Protein AF-A0A937X559-F1 (afdb_monomer)

Nearest PDB structures (foldseek):
  3kpt-assembly1_A  TM=5.006E-01  e=6.034E-02  Bacillus cereus ATCC 14579
  3rkp-assembly2_B  TM=4.892E-01  e=6.781E-02  Bacillus cereus ATCC 14579
  2b59-assembly1_B  TM=6.282E-01  e=2.055E-01  Acetivibrio thermocellus
  2qel-assembly1_C  TM=4.500E-01  e=3.384E+00  Homo sapiens

pLDDT: mean 70.01, std 24.1, range [30.08, 97.94]

Mean predicted aligned error: 18.68 Å

Structure (mmCIF, N/CA/C/O backbone):
data_AF-A0A937X559-F1
#
_entry.id   AF-A0A937X559-F1
#
loop_
_atom_site.group_PDB
_atom_site.id
_atom_site.type_symbol
_atom_site.label_atom_id
_atom_site.label_alt_id
_atom_site.label_comp_id
_atom_site.label_asym_id
_atom_site.label_entity_id
_atom_site.label_seq_id
_atom_site.pdbx_PDB_ins_code
_atom_site.Cartn_x
_atom_site.Cartn_y
_atom_site.Cartn_z
_atom_site.occupancy
_atom_site.B_iso_or_equiv
_atom_site.auth_seq_id
_atom_site.auth_comp_id
_atom_site.auth_asym_id
_atom_site.auth_atom_id
_atom_site.pdbx_PDB_model_num
ATOM 1 N N . MET A 1 1 ? -14.770 2.331 57.869 1.00 42.72 1 MET A N 1
ATOM 2 C CA . MET A 1 1 ? -14.721 1.369 56.748 1.00 42.72 1 MET A CA 1
ATOM 3 C C . MET A 1 1 ? -13.262 1.148 56.397 1.00 42.72 1 MET A C 1
ATOM 5 O O . MET A 1 1 ? -12.571 2.102 56.071 1.00 42.72 1 MET A O 1
ATOM 9 N N . ALA A 1 2 ? -12.784 -0.070 56.645 1.00 40.78 2 ALA A N 1
ATOM 10 C CA . ALA A 1 2 ? -11.378 -0.457 56.636 1.00 40.78 2 ALA A CA 1
ATOM 11 C C . ALA A 1 2 ? -10.861 -0.716 55.211 1.00 40.78 2 ALA A C 1
ATOM 13 O O . ALA A 1 2 ? -11.567 -1.289 54.385 1.00 40.78 2 ALA A O 1
ATOM 14 N N . GLY A 1 3 ? -9.627 -0.280 54.944 1.00 43.03 3 GLY A N 1
ATOM 15 C CA . GLY A 1 3 ? -8.941 -0.448 53.665 1.00 43.03 3 GLY A CA 1
ATOM 16 C C . GLY A 1 3 ? -8.344 -1.844 53.491 1.00 43.03 3 GLY A C 1
ATOM 17 O O . GLY A 1 3 ? -7.730 -2.390 54.405 1.00 43.03 3 GLY A O 1
ATOM 18 N N . VAL A 1 4 ? -8.493 -2.396 52.287 1.00 49.00 4 VAL A N 1
ATOM 19 C CA . VAL A 1 4 ? -7.922 -3.683 51.878 1.00 49.00 4 VAL A CA 1
ATOM 20 C C . VAL A 1 4 ? -6.746 -3.416 50.938 1.00 49.00 4 VAL A C 1
ATOM 22 O O . VAL A 1 4 ? -6.934 -3.016 49.792 1.00 49.00 4 VAL A O 1
ATOM 25 N N . LYS A 1 5 ? -5.522 -3.644 51.428 1.00 48.69 5 LYS A N 1
ATOM 26 C CA . LYS A 1 5 ? -4.315 -3.782 50.601 1.00 48.69 5 LYS A CA 1
ATOM 27 C C . LYS A 1 5 ? -4.225 -5.236 50.128 1.00 48.69 5 LYS A C 1
ATOM 29 O O . LYS A 1 5 ? -4.136 -6.136 50.959 1.00 48.69 5 LYS A O 1
ATOM 34 N N . LYS A 1 6 ? -4.235 -5.471 48.813 1.00 55.75 6 LYS A N 1
ATOM 35 C CA . LYS A 1 6 ? -3.911 -6.777 48.216 1.00 55.75 6 LYS A CA 1
ATOM 36 C C . LYS A 1 6 ? -2.421 -6.820 47.877 1.00 55.75 6 LYS A C 1
ATOM 38 O O . LYS A 1 6 ? -1.939 -5.982 47.121 1.00 55.75 6 LYS A O 1
ATOM 43 N N . GLY A 1 7 ? -1.714 -7.780 48.470 1.00 44.03 7 GLY A N 1
ATOM 44 C CA . GLY A 1 7 ? -0.342 -8.140 48.124 1.00 44.03 7 GLY A CA 1
ATOM 45 C C . GLY A 1 7 ? -0.299 -9.113 46.943 1.00 44.03 7 GLY A C 1
ATOM 46 O O . GLY A 1 7 ? -1.182 -9.955 46.797 1.00 44.03 7 GLY A O 1
ATOM 47 N N . PHE A 1 8 ? 0.736 -8.981 46.117 1.00 39.66 8 PHE A N 1
ATOM 48 C CA . PHE A 1 8 ? 1.113 -9.920 45.058 1.00 39.66 8 PHE A CA 1
ATOM 49 C C . PHE A 1 8 ? 2.246 -10.828 45.563 1.00 39.66 8 PHE A C 1
ATOM 51 O O . PHE A 1 8 ? 3.191 -10.300 46.155 1.00 39.66 8 PHE A O 1
ATOM 58 N N . PRO A 1 9 ? 2.215 -12.154 45.327 1.00 53.59 9 PRO A N 1
ATOM 59 C CA . PRO A 1 9 ? 3.349 -13.009 45.637 1.00 53.59 9 PRO A CA 1
ATOM 60 C C . PRO A 1 9 ? 4.296 -13.190 44.437 1.00 53.59 9 PRO A C 1
ATOM 62 O O . PRO A 1 9 ? 3.884 -13.532 43.334 1.00 53.59 9 PRO A O 1
ATOM 65 N N . ALA A 1 10 ? 5.565 -12.914 44.740 1.00 39.94 10 ALA A N 1
ATOM 66 C CA . ALA A 1 10 ? 6.817 -13.603 44.411 1.00 39.94 10 ALA A CA 1
ATOM 67 C C . ALA A 1 10 ? 6.998 -14.380 43.088 1.00 39.94 10 ALA A C 1
ATOM 69 O O . ALA A 1 10 ? 6.261 -15.294 42.730 1.00 39.94 10 ALA A O 1
ATOM 70 N N . ALA A 1 11 ? 8.131 -14.052 42.465 1.00 38.38 11 ALA A N 1
ATOM 71 C CA . ALA A 1 11 ? 8.742 -14.638 41.285 1.00 38.38 11 ALA A CA 1
ATOM 72 C C . ALA A 1 11 ? 9.214 -16.093 41.475 1.00 38.38 11 ALA A C 1
ATOM 74 O O . ALA A 1 11 ? 9.791 -16.446 42.503 1.00 38.38 11 ALA A O 1
ATOM 75 N N . PHE A 1 12 ? 9.052 -16.899 40.423 1.00 36.69 12 PHE A N 1
ATOM 76 C CA . PHE A 1 12 ? 9.709 -18.193 40.245 1.00 36.69 12 PHE A CA 1
ATOM 77 C C . PHE A 1 12 ? 10.986 -17.985 39.418 1.00 36.69 12 PHE A C 1
ATOM 79 O O . PHE A 1 12 ? 10.916 -17.658 38.235 1.00 36.69 12 PHE A O 1
ATOM 86 N N . ALA A 1 13 ? 12.151 -18.160 40.041 1.00 37.09 13 ALA A N 1
ATOM 87 C CA . ALA A 1 13 ? 13.440 -18.230 39.361 1.00 37.09 13 ALA A CA 1
ATOM 88 C C . ALA A 1 13 ? 13.808 -19.707 39.165 1.00 37.09 13 ALA A C 1
ATOM 90 O O . ALA A 1 13 ? 14.072 -20.416 40.135 1.00 37.09 13 ALA A O 1
ATOM 91 N N . LEU A 1 14 ? 13.805 -20.176 37.916 1.00 37.06 14 LEU A N 1
ATOM 92 C CA . LEU A 1 14 ? 14.285 -21.507 37.553 1.00 37.06 14 LEU A CA 1
ATOM 93 C C . LEU A 1 14 ? 15.755 -21.386 37.126 1.00 37.06 14 LEU A C 1
ATOM 95 O O . LEU A 1 14 ? 16.061 -20.904 36.038 1.00 37.06 14 LEU A O 1
ATOM 99 N N . GLY A 1 15 ? 16.667 -21.775 38.017 1.00 34.16 15 GLY A N 1
ATOM 100 C CA . GLY A 1 15 ? 18.087 -21.910 37.710 1.00 34.16 15 GLY A CA 1
ATOM 101 C C . GLY A 1 15 ? 18.355 -23.238 37.009 1.00 34.16 15 GLY A C 1
ATOM 102 O O . GLY A 1 15 ? 18.097 -24.296 37.578 1.00 34.16 15 GLY A O 1
ATOM 103 N N . VAL A 1 16 ? 18.895 -23.188 35.792 1.00 37.72 16 VAL A N 1
ATOM 104 C CA . VAL A 1 16 ? 19.462 -24.357 35.109 1.00 37.72 16 VAL A CA 1
ATOM 105 C C . VAL A 1 16 ? 20.980 -24.255 35.194 1.00 37.72 16 VAL A C 1
ATOM 107 O O . VAL A 1 16 ? 21.597 -23.375 34.599 1.00 37.72 16 VAL A O 1
ATOM 110 N N . ALA A 1 17 ? 21.570 -25.156 35.975 1.00 35.09 17 ALA A N 1
ATOM 111 C CA . ALA A 1 17 ? 23.002 -25.397 36.021 1.00 35.09 17 ALA A CA 1
ATOM 112 C C . ALA A 1 17 ? 23.393 -26.302 34.842 1.00 35.09 17 ALA A C 1
ATOM 114 O O . ALA A 1 17 ? 22.892 -27.420 34.736 1.00 35.09 17 ALA A O 1
ATOM 115 N N . ILE A 1 18 ? 24.296 -25.839 33.975 1.00 36.50 18 ILE A N 1
ATOM 116 C CA . ILE A 1 18 ? 24.951 -26.687 32.972 1.00 36.50 18 ILE A CA 1
ATOM 117 C C . ILE A 1 18 ? 26.359 -26.983 33.476 1.00 36.50 18 ILE A C 1
ATOM 119 O O . ILE A 1 18 ? 27.206 -26.098 33.589 1.00 36.50 18 ILE A O 1
ATOM 123 N N . ALA A 1 19 ? 26.568 -28.249 33.828 1.00 34.69 19 ALA A N 1
ATOM 124 C CA . ALA A 1 19 ? 27.844 -28.797 34.243 1.00 34.69 19 ALA A CA 1
ATOM 125 C C . ALA A 1 19 ? 28.801 -28.896 33.048 1.00 34.69 19 ALA A C 1
ATOM 127 O O . ALA A 1 19 ? 28.458 -29.429 31.992 1.00 34.69 19 ALA A O 1
ATOM 128 N N . ALA A 1 20 ? 30.019 -28.402 33.250 1.00 37.94 20 ALA A N 1
ATOM 129 C CA . ALA A 1 20 ? 31.150 -28.604 32.365 1.00 37.94 20 ALA A CA 1
ATOM 130 C C . ALA A 1 20 ? 31.624 -30.064 32.436 1.00 37.94 20 ALA A C 1
ATOM 132 O O . ALA A 1 20 ? 31.914 -30.574 33.518 1.00 37.94 20 ALA A O 1
ATOM 133 N N . VAL A 1 21 ? 31.763 -30.712 31.278 1.00 35.88 21 VAL A N 1
ATOM 134 C CA . VAL A 1 21 ? 32.511 -31.966 31.134 1.00 35.88 21 VAL A CA 1
ATOM 135 C C . VAL A 1 21 ? 33.656 -31.712 30.161 1.00 35.88 21 VAL A C 1
ATOM 137 O O . VAL A 1 21 ? 33.460 -31.570 28.956 1.00 35.88 21 VAL A O 1
ATOM 140 N N . CYS A 1 22 ? 34.863 -31.630 30.718 1.00 34.28 22 CYS A N 1
ATOM 141 C CA . CYS A 1 22 ? 36.116 -31.740 29.984 1.00 34.28 22 CYS A CA 1
ATOM 142 C C . CYS A 1 22 ? 36.294 -33.177 29.481 1.00 34.28 22 CYS A C 1
ATOM 144 O O . CYS A 1 22 ? 36.168 -34.125 30.254 1.00 34.28 22 CYS A O 1
ATOM 146 N N . GLY A 1 23 ? 36.689 -33.322 28.218 1.00 35.09 23 GLY A N 1
ATOM 147 C CA . GLY A 1 23 ? 37.162 -34.578 27.647 1.00 35.09 23 GLY A CA 1
ATOM 148 C C . GLY A 1 23 ? 38.258 -34.312 26.621 1.00 35.09 23 GLY A C 1
ATOM 149 O O . GLY A 1 23 ? 37.972 -33.956 25.483 1.00 35.09 23 GLY A O 1
ATOM 150 N N . LEU A 1 24 ? 39.516 -34.465 27.044 1.00 39.66 24 LEU A N 1
ATOM 151 C CA . LEU A 1 24 ? 40.675 -34.618 26.164 1.00 39.66 24 LEU A CA 1
ATOM 152 C C . LEU A 1 24 ? 40.508 -35.875 25.296 1.00 39.66 24 LEU A C 1
ATOM 154 O O . LEU A 1 24 ? 40.150 -36.921 25.837 1.00 39.66 24 LEU A O 1
ATOM 158 N N . SER A 1 25 ? 40.923 -35.823 24.024 1.00 36.81 25 SER A N 1
ATOM 159 C CA . SER A 1 25 ? 41.949 -36.739 23.480 1.00 36.81 25 SER A CA 1
ATOM 160 C C . SER A 1 25 ? 42.275 -36.505 21.997 1.00 36.81 25 SER A C 1
ATOM 162 O O . SER A 1 25 ? 41.414 -36.567 21.132 1.00 36.81 25 SER A O 1
ATOM 164 N N . ALA A 1 26 ? 43.579 -36.325 21.772 1.00 34.22 26 ALA A N 1
ATOM 165 C CA . ALA A 1 26 ? 44.415 -36.947 20.742 1.00 34.22 26 ALA A CA 1
ATOM 166 C C . ALA A 1 26 ? 44.169 -36.691 19.232 1.00 34.22 26 ALA A C 1
ATOM 168 O O . ALA A 1 26 ? 43.292 -37.260 18.600 1.00 34.22 26 ALA A O 1
ATOM 169 N N . CYS A 1 27 ? 45.145 -35.974 18.656 1.00 30.08 27 CYS A N 1
ATOM 170 C CA . CYS A 1 27 ? 46.077 -36.466 17.628 1.00 30.08 27 CYS A CA 1
ATOM 171 C C . CYS A 1 27 ? 45.523 -36.946 16.270 1.00 30.08 27 CYS A C 1
ATOM 173 O O . CYS A 1 27 ? 45.005 -38.049 16.149 1.00 30.08 27 CYS A O 1
ATOM 175 N N . THR A 1 28 ? 45.832 -36.206 15.201 1.00 33.66 28 THR A N 1
ATOM 176 C CA . THR A 1 28 ? 46.554 -36.756 14.032 1.00 33.66 28 THR A CA 1
ATOM 177 C C . THR A 1 28 ? 47.056 -35.625 13.131 1.00 33.66 28 THR A C 1
ATOM 179 O O . THR A 1 28 ? 46.314 -34.743 12.708 1.00 33.66 28 THR A O 1
ATOM 182 N N . GLN A 1 29 ? 48.365 -35.638 12.887 1.00 35.59 29 GLN A N 1
ATOM 183 C CA . GLN A 1 29 ? 49.073 -34.755 11.968 1.00 35.59 29 GLN A CA 1
ATOM 184 C C . GLN A 1 29 ? 48.732 -35.124 10.518 1.00 35.59 29 GLN A C 1
ATOM 186 O O . GLN A 1 29 ? 48.783 -36.296 10.153 1.00 35.59 29 GLN A O 1
ATOM 191 N N . VAL A 1 30 ? 48.462 -34.122 9.679 1.00 35.66 30 VAL A N 1
ATOM 192 C CA . VAL A 1 30 ? 48.392 -34.274 8.217 1.00 35.66 30 VAL A CA 1
ATOM 193 C C . VAL A 1 30 ? 49.694 -33.725 7.614 1.00 35.66 30 VAL A C 1
ATOM 195 O O . VAL A 1 30 ? 50.112 -32.624 7.988 1.00 35.66 30 VAL A O 1
ATOM 198 N N . PRO A 1 31 ? 50.370 -34.464 6.716 1.00 41.38 31 PRO A N 1
ATOM 199 C CA . PRO A 1 31 ? 51.661 -34.058 6.178 1.00 41.38 31 PRO A CA 1
ATOM 200 C C . PRO A 1 31 ? 51.540 -32.911 5.166 1.00 41.38 31 PRO A C 1
ATOM 202 O O . PRO A 1 31 ? 50.664 -32.890 4.303 1.00 41.38 31 PRO A O 1
ATOM 205 N N . ARG A 1 32 ? 52.486 -31.970 5.263 1.00 35.03 32 ARG A N 1
ATOM 206 C CA . ARG A 1 32 ? 52.757 -30.931 4.263 1.00 35.03 32 ARG A CA 1
ATOM 207 C C . ARG A 1 32 ? 53.301 -31.578 2.991 1.00 35.03 32 ARG A C 1
ATOM 209 O O . ARG A 1 32 ? 54.354 -32.210 3.036 1.00 35.03 32 ARG A O 1
ATOM 216 N N . ILE A 1 33 ? 52.637 -31.353 1.862 1.00 34.53 33 ILE A N 1
ATOM 217 C CA . ILE A 1 33 ? 53.211 -31.602 0.538 1.00 34.53 33 ILE A CA 1
ATOM 218 C C . ILE A 1 33 ? 53.785 -30.278 0.027 1.00 34.53 33 ILE A C 1
ATOM 220 O O . ILE A 1 33 ? 53.053 -29.328 -0.241 1.00 34.53 33 ILE A O 1
ATOM 224 N N . ASN A 1 34 ? 55.113 -30.233 -0.069 1.00 35.91 34 ASN A N 1
ATOM 225 C CA . ASN A 1 34 ? 55.858 -29.230 -0.820 1.00 35.91 34 ASN A CA 1
ATOM 226 C C . ASN A 1 34 ? 55.673 -29.500 -2.319 1.00 35.91 34 ASN A C 1
ATOM 228 O O . ASN A 1 34 ? 55.994 -30.593 -2.780 1.00 35.91 34 ASN A O 1
ATOM 232 N N . ALA A 1 35 ? 55.231 -28.499 -3.079 1.00 32.94 35 ALA A N 1
ATOM 233 C CA . ALA A 1 35 ? 55.366 -28.487 -4.531 1.00 32.94 35 ALA A CA 1
ATOM 234 C C . ALA A 1 35 ? 56.406 -27.427 -4.911 1.00 32.94 35 ALA A C 1
ATOM 236 O O . ALA A 1 35 ? 56.167 -26.222 -4.821 1.00 32.94 35 ALA A O 1
ATOM 237 N N . THR A 1 36 ? 57.588 -27.916 -5.273 1.00 34.28 36 THR A N 1
ATOM 238 C CA . THR A 1 36 ? 58.705 -27.153 -5.828 1.00 34.28 36 THR A CA 1
ATOM 239 C C . THR A 1 36 ? 58.459 -26.880 -7.315 1.00 34.28 36 THR A C 1
ATOM 241 O O . THR A 1 36 ? 57.837 -27.672 -8.015 1.00 34.28 36 THR A O 1
ATOM 244 N N . ALA A 1 37 ? 58.963 -25.732 -7.759 1.00 37.72 37 ALA A N 1
ATOM 245 C CA . ALA A 1 37 ? 58.819 -25.103 -9.066 1.00 37.72 37 ALA A CA 1
ATOM 246 C C . ALA A 1 37 ? 59.064 -25.984 -10.306 1.00 37.72 37 ALA A C 1
ATOM 248 O O . ALA A 1 37 ? 59.920 -26.866 -10.319 1.00 37.72 37 ALA A O 1
ATOM 249 N N . THR A 1 38 ? 58.457 -25.584 -11.427 1.00 32.25 38 THR A N 1
ATOM 250 C CA . THR A 1 38 ? 59.126 -25.678 -12.732 1.00 32.25 38 THR A CA 1
ATOM 251 C C . THR A 1 38 ? 58.747 -24.491 -13.611 1.00 32.25 38 THR A C 1
ATOM 253 O O . THR A 1 38 ? 57.593 -24.264 -13.956 1.00 32.25 38 THR A O 1
ATOM 256 N N . LYS A 1 39 ? 59.776 -23.701 -13.910 1.00 36.50 39 LYS A N 1
ATOM 257 C CA . LYS A 1 39 ? 59.816 -22.587 -14.849 1.00 36.50 39 LYS A CA 1
ATOM 258 C C . LYS A 1 39 ? 60.063 -23.191 -16.232 1.00 36.50 39 LYS A C 1
ATOM 260 O O . LYS A 1 39 ? 61.111 -23.801 -16.425 1.00 36.50 39 LYS A O 1
ATOM 265 N N . ALA A 1 40 ? 59.135 -23.022 -17.166 1.00 36.53 40 ALA A N 1
ATOM 266 C CA . ALA A 1 40 ? 59.372 -23.276 -18.582 1.00 36.53 40 ALA A CA 1
ATOM 267 C C . ALA A 1 40 ? 59.215 -21.951 -19.327 1.00 36.53 40 ALA A C 1
ATOM 269 O O . ALA A 1 40 ? 58.166 -21.313 -19.278 1.00 36.53 40 ALA A O 1
ATOM 270 N N . ALA A 1 41 ? 60.321 -21.516 -19.920 1.00 39.00 41 ALA A N 1
ATOM 271 C CA . ALA A 1 41 ? 60.357 -20.460 -20.907 1.00 39.00 41 ALA A CA 1
ATOM 272 C C . ALA A 1 41 ? 59.745 -20.995 -22.203 1.00 39.00 41 ALA A C 1
ATOM 274 O O . ALA A 1 41 ? 60.108 -22.089 -22.629 1.00 39.00 41 ALA A O 1
ATOM 275 N N . ASP A 1 42 ? 58.877 -20.212 -22.831 1.00 40.00 42 ASP A N 1
ATOM 276 C CA . ASP A 1 42 ? 58.669 -20.319 -24.266 1.00 40.00 42 ASP A CA 1
ATOM 277 C C . ASP A 1 42 ? 58.533 -18.912 -24.849 1.00 40.00 42 ASP A C 1
ATOM 279 O O . ASP A 1 42 ? 57.697 -18.104 -24.442 1.00 40.00 42 ASP A O 1
ATOM 283 N N . THR A 1 43 ? 59.470 -18.617 -25.737 1.00 43.06 43 THR A N 1
ATOM 284 C CA . THR A 1 43 ? 59.595 -17.413 -26.540 1.00 43.06 43 THR A CA 1
ATOM 285 C C . THR A 1 43 ? 59.049 -17.747 -27.917 1.00 43.06 43 THR A C 1
ATOM 287 O O . THR A 1 43 ? 59.745 -18.361 -28.724 1.00 43.06 43 THR A O 1
ATOM 290 N N . SER A 1 44 ? 57.832 -17.306 -28.212 1.00 38.12 44 SER A N 1
ATOM 291 C CA . SER A 1 44 ? 57.379 -17.146 -29.590 1.00 38.12 44 SER A CA 1
ATOM 292 C C . SER A 1 44 ? 56.596 -15.842 -29.712 1.00 38.12 44 SER A C 1
ATOM 294 O O . SER A 1 44 ? 55.580 -15.620 -29.055 1.00 38.12 44 SER A O 1
ATOM 296 N N . GLU A 1 45 ? 57.151 -14.930 -30.506 1.00 43.00 45 GLU A N 1
ATOM 297 C CA . GLU A 1 45 ? 56.528 -13.669 -30.891 1.00 43.00 45 GLU A CA 1
ATOM 298 C C . GLU A 1 45 ? 55.247 -13.948 -31.695 1.00 43.00 45 GLU A C 1
ATOM 300 O O . GLU A 1 45 ? 55.299 -14.676 -32.692 1.00 43.00 45 GLU A O 1
ATOM 305 N N . PRO A 1 46 ? 54.093 -13.366 -31.334 1.00 42.62 46 PRO A N 1
ATOM 306 C CA . PRO A 1 46 ? 52.945 -13.357 -32.220 1.00 42.62 46 PRO A CA 1
ATOM 307 C C . PRO A 1 46 ? 53.175 -12.313 -33.316 1.00 42.62 46 PRO A C 1
ATOM 309 O O . PRO A 1 46 ? 53.262 -11.112 -33.053 1.00 42.62 46 PRO A O 1
ATOM 312 N N . GLY A 1 47 ? 53.263 -12.787 -34.560 1.00 39.19 47 GLY A N 1
ATOM 313 C CA . GLY A 1 47 ? 53.239 -11.940 -35.743 1.00 39.19 47 GLY A CA 1
ATOM 314 C C . GLY A 1 47 ? 52.039 -10.996 -35.702 1.00 39.19 47 GLY A C 1
ATOM 315 O O . GLY A 1 47 ? 50.898 -11.415 -35.503 1.00 39.19 47 GLY A O 1
ATOM 316 N N . VAL A 1 48 ? 52.315 -9.707 -35.877 1.00 40.75 48 VAL A N 1
ATOM 317 C CA . VAL A 1 48 ? 51.308 -8.656 -36.008 1.00 40.75 48 VAL A CA 1
ATOM 318 C C . VAL A 1 48 ? 50.516 -8.921 -37.289 1.00 40.75 48 VAL A C 1
ATOM 320 O O . VAL A 1 48 ? 50.967 -8.608 -38.389 1.00 40.75 48 VAL A O 1
ATOM 323 N N . VAL A 1 49 ? 49.338 -9.528 -37.155 1.00 41.56 49 VAL A N 1
ATOM 324 C CA . VAL A 1 49 ? 48.322 -9.525 -38.210 1.00 41.56 49 VAL A CA 1
ATOM 325 C C . VAL A 1 49 ? 47.636 -8.166 -38.147 1.00 41.56 49 VAL A C 1
ATOM 327 O O . VAL A 1 49 ? 46.912 -7.868 -37.198 1.00 41.56 49 VAL A O 1
ATOM 330 N N . ASP A 1 50 ? 47.896 -7.332 -39.149 1.00 45.56 50 ASP A N 1
ATOM 331 C CA . ASP A 1 50 ? 47.155 -6.098 -39.390 1.00 45.56 50 ASP A CA 1
ATOM 332 C C . ASP A 1 50 ? 45.684 -6.442 -39.681 1.00 45.56 50 ASP A C 1
ATOM 334 O O . ASP A 1 50 ? 45.326 -6.872 -40.777 1.00 45.56 50 ASP A O 1
ATOM 338 N N . VAL A 1 51 ? 44.834 -6.296 -38.665 1.00 41.38 51 VAL A N 1
ATOM 339 C CA . VAL A 1 51 ? 43.369 -6.410 -38.751 1.00 41.38 51 VAL A CA 1
ATOM 340 C C . VAL A 1 51 ? 42.710 -5.045 -38.944 1.00 41.38 51 VAL A C 1
ATOM 342 O O . VAL A 1 51 ? 41.598 -4.816 -38.473 1.00 41.38 51 VAL A O 1
ATOM 345 N N . SER A 1 52 ? 43.357 -4.119 -39.656 1.00 36.44 52 SER A N 1
ATOM 346 C CA . SER A 1 52 ? 42.652 -2.946 -40.171 1.00 36.44 52 SER A CA 1
ATOM 347 C C . SER A 1 52 ? 41.504 -3.417 -41.075 1.00 36.44 52 SER A C 1
ATOM 349 O O . SER A 1 52 ? 41.769 -4.037 -42.111 1.00 36.44 52 SER A O 1
ATOM 351 N N . PRO A 1 53 ? 40.223 -3.138 -40.761 1.00 39.34 53 PRO A N 1
ATOM 352 C CA . PRO A 1 53 ? 39.144 -3.427 -41.688 1.00 39.34 53 PRO A CA 1
ATOM 353 C C . PRO A 1 53 ? 39.273 -2.461 -42.870 1.00 39.34 53 PRO A C 1
ATOM 355 O O . PRO A 1 53 ? 38.734 -1.355 -42.862 1.00 39.34 53 PRO A O 1
ATOM 358 N N . ARG A 1 54 ? 39.998 -2.869 -43.919 1.00 36.53 54 ARG A N 1
ATOM 359 C CA . ARG A 1 54 ? 39.852 -2.269 -45.247 1.00 36.53 54 ARG A CA 1
ATOM 360 C C . ARG A 1 54 ? 38.489 -2.682 -45.775 1.00 36.53 54 ARG A C 1
ATOM 362 O O . ARG A 1 54 ? 38.346 -3.686 -46.469 1.00 36.53 54 ARG A O 1
ATOM 369 N N . ASN A 1 55 ? 37.488 -1.885 -45.416 1.00 38.69 55 ASN A N 1
ATOM 370 C CA . ASN A 1 55 ? 36.142 -1.952 -45.955 1.00 38.69 55 ASN A CA 1
ATOM 371 C C . ASN A 1 55 ? 36.187 -1.510 -47.428 1.00 38.69 55 ASN A C 1
ATOM 373 O O . ASN A 1 55 ? 35.870 -0.377 -47.784 1.00 38.69 55 ASN A O 1
ATOM 377 N N . THR A 1 56 ? 36.675 -2.402 -48.286 1.00 35.44 56 THR A N 1
ATOM 378 C CA . THR A 1 56 ? 36.687 -2.212 -49.733 1.00 35.44 56 THR A CA 1
ATOM 379 C C . THR A 1 56 ? 35.376 -2.785 -50.246 1.00 35.44 56 THR A C 1
ATOM 381 O O . THR A 1 56 ? 35.262 -3.985 -50.477 1.00 35.44 56 THR A O 1
ATOM 384 N N . LEU A 1 57 ? 34.355 -1.935 -50.360 1.00 36.69 57 LEU A N 1
ATOM 385 C CA . LEU A 1 57 ? 33.116 -2.274 -51.054 1.00 36.69 57 LEU A CA 1
ATOM 386 C C . LEU A 1 57 ? 33.428 -2.430 -52.548 1.00 36.69 57 LEU A C 1
ATOM 388 O O . LEU A 1 57 ? 33.348 -1.478 -53.320 1.00 36.69 57 LEU A O 1
ATOM 392 N N . THR A 1 58 ? 33.809 -3.633 -52.964 1.00 38.19 58 THR A N 1
ATOM 393 C CA . THR A 1 58 ? 33.749 -4.044 -54.365 1.00 38.19 58 THR A CA 1
ATOM 394 C C . THR A 1 58 ? 32.278 -4.200 -54.736 1.00 38.19 58 THR A C 1
ATOM 396 O O . THR A 1 58 ? 31.641 -5.211 -54.452 1.00 38.19 58 THR A O 1
ATOM 399 N N . SER A 1 59 ? 31.712 -3.167 -55.358 1.00 37.69 59 SER A N 1
ATOM 400 C CA . SER A 1 59 ? 30.366 -3.188 -55.923 1.00 37.69 59 SER A CA 1
ATOM 401 C C . SER A 1 59 ? 30.319 -4.114 -57.142 1.00 37.69 59 SER A C 1
ATOM 403 O O . SER A 1 59 ? 30.437 -3.695 -58.291 1.00 37.69 59 SER A O 1
ATOM 405 N N . SER A 1 60 ? 30.125 -5.409 -56.901 1.00 40.81 60 SER A N 1
ATOM 406 C CA . SER A 1 60 ? 29.647 -6.334 -57.927 1.00 40.81 60 SER A CA 1
ATOM 407 C C . SER A 1 60 ? 28.165 -6.041 -58.161 1.00 40.81 60 SER A C 1
ATOM 409 O O . SER A 1 60 ? 27.304 -6.528 -57.428 1.00 40.81 60 SER A O 1
ATOM 411 N N . ALA A 1 61 ? 27.863 -5.188 -59.142 1.00 40.06 61 ALA A N 1
ATOM 412 C CA . ALA A 1 61 ? 26.501 -4.948 -59.604 1.00 40.06 61 ALA A CA 1
ATOM 413 C C . ALA A 1 61 ? 25.934 -6.259 -60.171 1.00 40.06 61 ALA A C 1
ATOM 415 O O . ALA A 1 61 ? 26.138 -6.595 -61.334 1.00 40.06 61 ALA A O 1
ATOM 416 N N . THR A 1 62 ? 25.269 -7.031 -59.314 1.00 39.53 62 THR A N 1
ATOM 417 C CA . THR A 1 62 ? 24.550 -8.236 -59.715 1.00 39.53 62 THR A CA 1
ATOM 418 C C . THR A 1 62 ? 23.139 -7.802 -60.065 1.00 39.53 62 THR A C 1
ATOM 420 O O . THR A 1 62 ? 22.373 -7.363 -59.209 1.00 39.53 62 THR A O 1
ATOM 423 N N . THR A 1 63 ? 22.833 -7.856 -61.353 1.00 37.94 63 THR A N 1
ATOM 424 C CA . THR A 1 63 ? 21.573 -7.432 -61.953 1.00 37.94 63 THR A CA 1
ATOM 425 C C . THR A 1 63 ? 20.434 -8.341 -61.485 1.00 37.94 63 THR A C 1
ATOM 427 O O . THR A 1 63 ? 20.139 -9.361 -62.102 1.00 37.94 63 THR A O 1
ATOM 430 N N . LEU A 1 64 ? 19.772 -7.981 -60.387 1.00 41.19 64 LEU A N 1
ATOM 431 C CA . LEU A 1 64 ? 18.430 -8.470 -60.078 1.00 41.19 64 LEU A CA 1
ATOM 432 C C . LEU A 1 64 ? 17.435 -7.594 -60.847 1.00 41.19 64 LEU A C 1
ATOM 434 O O . LEU A 1 64 ? 17.292 -6.412 -60.561 1.00 41.19 64 LEU A O 1
ATOM 438 N N . GLY A 1 65 ? 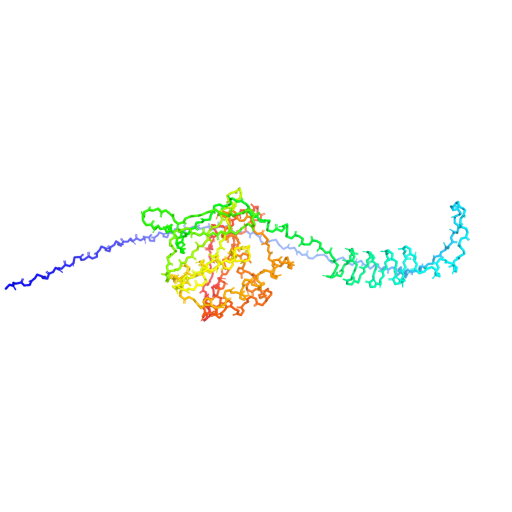16.828 -8.186 -61.877 1.00 41.41 65 GLY A N 1
ATOM 439 C CA . GLY A 1 65 ? 15.644 -7.724 -62.609 1.00 41.41 65 GLY A CA 1
ATOM 440 C C . GLY A 1 65 ? 15.307 -6.228 -62.572 1.00 41.41 65 GLY A C 1
ATOM 441 O O . GLY A 1 65 ? 14.512 -5.790 -61.750 1.00 41.41 65 GLY A O 1
ATOM 442 N N . GLY A 1 66 ? 15.797 -5.477 -63.561 1.00 43.84 66 GLY A N 1
ATOM 443 C CA . GLY A 1 66 ? 15.028 -4.364 -64.133 1.00 43.84 66 GLY A CA 1
ATOM 444 C C . GLY A 1 66 ? 15.101 -2.982 -63.477 1.00 43.84 66 GLY A C 1
ATOM 445 O O . GLY A 1 66 ? 14.394 -2.097 -63.946 1.00 43.84 66 GLY A O 1
ATOM 446 N N . LEU A 1 67 ? 15.956 -2.733 -62.482 1.00 43.38 67 LEU A N 1
ATOM 447 C CA . LEU A 1 67 ? 16.289 -1.362 -62.062 1.00 43.38 67 LEU A CA 1
ATOM 448 C C . LEU A 1 67 ? 17.809 -1.176 -62.009 1.00 43.38 67 LEU A C 1
ATOM 450 O O . LEU A 1 67 ? 18.462 -1.440 -61.002 1.00 43.38 67 LEU A O 1
ATOM 454 N N . ALA A 1 68 ? 18.384 -0.711 -63.118 1.00 43.69 68 ALA A N 1
ATOM 455 C CA . ALA A 1 68 ? 19.755 -0.219 -63.139 1.00 43.69 68 ALA A CA 1
ATOM 456 C C . ALA A 1 68 ? 19.791 1.166 -62.478 1.00 43.69 68 ALA A C 1
ATOM 458 O O . ALA A 1 68 ? 19.739 2.190 -63.152 1.00 43.69 68 ALA A O 1
ATOM 459 N N . VAL A 1 69 ? 19.845 1.191 -61.148 1.00 48.94 69 VAL A N 1
ATOM 460 C CA . VAL A 1 69 ? 20.060 2.423 -60.387 1.00 48.94 69 VAL A CA 1
ATOM 461 C C . VAL A 1 69 ? 21.569 2.598 -60.249 1.00 48.94 69 VAL A C 1
ATOM 463 O O . VAL A 1 69 ? 22.240 1.792 -59.602 1.00 48.94 69 VAL A O 1
ATOM 466 N N . GLY A 1 70 ? 22.137 3.607 -60.910 1.00 47.47 70 GLY A N 1
ATOM 467 C CA . GLY A 1 70 ? 23.560 3.918 -60.765 1.00 47.47 70 GLY A CA 1
ATOM 468 C C . GLY A 1 70 ? 23.906 4.231 -59.299 1.00 47.47 70 GLY A C 1
ATOM 469 O O . GLY A 1 70 ? 23.041 4.699 -58.555 1.00 47.47 70 GLY A O 1
ATOM 470 N N . PRO A 1 71 ? 25.165 4.047 -58.854 1.00 54.62 71 PRO A N 1
ATOM 471 C CA . PRO A 1 71 ? 25.561 4.280 -57.457 1.00 54.62 71 PRO A CA 1
ATOM 472 C C . PRO A 1 71 ? 25.278 5.712 -56.962 1.00 54.62 71 PRO A C 1
ATOM 474 O O . PRO A 1 71 ? 25.189 5.946 -55.761 1.00 54.62 71 PRO A O 1
ATOM 477 N N . ALA A 1 72 ? 25.084 6.667 -57.878 1.00 51.09 72 ALA A N 1
ATOM 478 C CA . ALA A 1 72 ? 24.717 8.046 -57.572 1.00 51.09 72 ALA A CA 1
ATOM 479 C C . ALA A 1 72 ? 23.203 8.288 -57.377 1.00 51.09 72 ALA A C 1
ATOM 481 O O . ALA A 1 72 ? 22.832 9.324 -56.826 1.00 51.09 72 ALA A O 1
ATOM 482 N N . GLU A 1 73 ? 22.325 7.377 -57.809 1.00 50.50 73 GLU A N 1
ATOM 483 C CA . GLU A 1 73 ? 20.869 7.545 -57.676 1.00 50.50 73 GLU A CA 1
ATOM 484 C C . GLU A 1 73 ? 20.309 6.957 -56.373 1.00 50.50 73 GLU A C 1
ATOM 486 O O . GLU A 1 73 ? 19.382 7.534 -55.807 1.00 50.50 73 GLU A O 1
ATOM 491 N N . LEU A 1 74 ? 20.928 5.909 -55.811 1.00 50.09 74 LEU A N 1
ATOM 492 C CA . LEU A 1 74 ? 20.525 5.354 -54.506 1.00 50.09 74 LEU A CA 1
ATOM 493 C C . LEU A 1 74 ? 20.760 6.333 -53.337 1.00 50.09 74 LEU A C 1
ATOM 495 O O . LEU A 1 74 ? 20.092 6.257 -52.309 1.00 50.09 74 LEU A O 1
ATOM 499 N N . ALA A 1 75 ? 21.705 7.266 -53.495 1.00 50.31 75 ALA A N 1
ATOM 500 C CA . ALA A 1 75 ? 22.056 8.258 -52.478 1.00 50.31 75 ALA A CA 1
ATOM 501 C C . ALA A 1 75 ? 21.163 9.514 -52.502 1.00 50.31 75 ALA A C 1
ATOM 503 O O . ALA A 1 75 ? 21.194 10.300 -51.557 1.00 50.31 75 ALA A O 1
ATOM 504 N N . LYS A 1 76 ? 20.378 9.725 -53.570 1.00 50.66 76 LYS A N 1
ATOM 505 C CA . LYS A 1 76 ? 19.587 10.954 -53.773 1.00 50.66 76 LYS A CA 1
ATOM 506 C C . LYS A 1 76 ? 18.110 10.821 -53.439 1.00 50.66 76 LYS A C 1
ATOM 508 O O . LYS A 1 76 ? 17.414 11.830 -53.352 1.00 50.66 76 LYS A O 1
ATOM 513 N N . THR A 1 77 ? 17.614 9.612 -53.221 1.00 50.41 77 THR A N 1
ATOM 514 C CA . THR A 1 77 ? 16.262 9.437 -52.706 1.00 50.41 77 THR A CA 1
ATOM 515 C C . THR A 1 77 ? 16.289 9.583 -51.191 1.00 50.41 77 THR A C 1
ATOM 517 O O . THR A 1 77 ? 16.909 8.784 -50.491 1.00 50.41 77 THR A O 1
ATOM 520 N N . ASN A 1 78 ? 15.563 10.571 -50.670 1.00 51.31 78 ASN A N 1
ATOM 521 C CA . ASN A 1 78 ? 15.366 10.822 -49.234 1.00 51.31 78 ASN A CA 1
ATOM 522 C C . ASN A 1 78 ? 14.736 9.638 -48.454 1.00 51.31 78 ASN A C 1
ATOM 524 O O . ASN A 1 78 ? 14.491 9.762 -47.259 1.00 51.31 78 ASN A O 1
ATOM 528 N N . ALA A 1 79 ? 14.503 8.498 -49.111 1.00 49.75 79 ALA A N 1
ATOM 529 C CA . ALA A 1 79 ? 13.867 7.289 -48.602 1.00 49.75 79 ALA A CA 1
ATOM 530 C C . ALA A 1 79 ? 14.718 6.025 -48.871 1.00 49.75 79 ALA A C 1
ATOM 532 O O . ALA A 1 79 ? 14.220 5.018 -49.370 1.00 49.75 79 ALA A O 1
ATOM 533 N N . ALA A 1 80 ? 16.024 6.064 -48.590 1.00 55.16 80 ALA A N 1
ATOM 534 C CA . ALA A 1 80 ? 16.845 4.852 -48.600 1.00 55.16 80 ALA A CA 1
ATOM 535 C C . ALA A 1 80 ? 16.468 3.950 -47.406 1.00 55.16 80 ALA A C 1
ATOM 537 O O . ALA A 1 80 ? 16.386 4.424 -46.274 1.00 55.16 80 ALA A O 1
ATOM 538 N N . ILE A 1 81 ? 16.259 2.648 -47.644 1.00 60.31 81 ILE A N 1
ATOM 539 C CA . ILE A 1 81 ? 15.907 1.669 -46.593 1.00 60.31 81 ILE A CA 1
ATOM 540 C C . ILE A 1 81 ? 17.016 1.584 -45.529 1.00 60.31 81 ILE A C 1
ATOM 542 O O . ILE A 1 81 ? 16.718 1.458 -44.343 1.00 60.31 81 ILE A O 1
ATOM 546 N N . VAL A 1 82 ? 18.279 1.711 -45.950 1.00 58.38 82 VAL A N 1
ATOM 547 C CA . VAL A 1 82 ? 19.461 1.752 -45.081 1.00 58.38 82 VAL A CA 1
ATOM 548 C C . VAL A 1 82 ? 20.283 2.990 -45.430 1.00 58.38 82 VAL A C 1
ATOM 550 O O . VAL A 1 82 ? 20.756 3.117 -46.559 1.00 58.38 82 VAL A O 1
ATOM 553 N N . GLY A 1 83 ? 20.457 3.913 -44.485 1.00 59.81 83 GLY A N 1
ATOM 554 C CA . GLY A 1 83 ? 21.288 5.097 -44.704 1.00 59.81 83 GLY A CA 1
ATOM 555 C C . GLY A 1 83 ? 21.142 6.175 -43.634 1.00 59.81 83 GLY A C 1
ATOM 556 O O . GLY A 1 83 ? 20.168 6.217 -42.890 1.00 59.81 83 GLY A O 1
ATOM 557 N N . ASN A 1 84 ? 22.099 7.103 -43.594 1.00 55.59 84 ASN A N 1
ATOM 558 C CA . ASN A 1 84 ? 22.095 8.262 -42.691 1.00 55.59 84 ASN A CA 1
ATOM 559 C C . ASN A 1 84 ? 21.217 9.410 -43.226 1.00 55.59 84 ASN A C 1
ATOM 561 O O . ASN A 1 84 ? 21.564 10.580 -43.065 1.00 55.59 84 ASN A O 1
ATOM 565 N N . ASN A 1 85 ? 20.071 9.094 -43.842 1.00 57.50 85 ASN A N 1
ATOM 566 C CA . ASN A 1 85 ? 19.090 10.081 -44.311 1.00 57.50 85 ASN A CA 1
ATOM 567 C C . ASN A 1 85 ? 17.945 10.239 -43.304 1.00 57.50 85 ASN A C 1
ATOM 569 O O . ASN A 1 85 ? 17.668 9.329 -42.524 1.00 57.50 85 ASN A O 1
ATOM 573 N N . ALA A 1 86 ? 17.323 11.420 -43.264 1.00 56.94 86 ALA A N 1
ATOM 574 C CA . ALA A 1 86 ? 16.406 11.815 -42.190 1.00 56.94 86 ALA A CA 1
ATOM 575 C C . ALA A 1 86 ? 15.162 10.911 -42.041 1.00 56.94 86 ALA A C 1
ATOM 577 O O . ALA A 1 86 ? 14.545 10.931 -40.984 1.00 56.94 86 ALA A O 1
ATOM 578 N N . ALA A 1 87 ? 14.822 10.114 -43.063 1.00 56.53 87 ALA A N 1
ATOM 579 C CA . ALA A 1 87 ? 13.619 9.278 -43.117 1.00 56.53 87 ALA A CA 1
ATOM 580 C C . ALA A 1 87 ? 13.884 7.810 -43.538 1.00 56.53 87 ALA A C 1
ATOM 582 O O . ALA A 1 87 ? 13.002 7.158 -44.095 1.00 56.53 87 ALA A O 1
ATOM 583 N N . GLY A 1 88 ? 15.098 7.282 -43.329 1.00 58.59 88 GLY A N 1
ATOM 584 C CA . GLY A 1 88 ? 15.409 5.873 -43.626 1.00 58.59 88 GLY A CA 1
ATOM 585 C C . GLY A 1 88 ? 14.861 4.893 -42.577 1.00 58.59 88 GLY A C 1
ATOM 586 O O . GLY A 1 88 ? 14.754 5.242 -41.405 1.00 58.59 88 GLY A O 1
ATOM 587 N N . ILE A 1 89 ? 14.535 3.653 -42.972 1.00 64.75 89 ILE A N 1
ATOM 588 C CA . ILE A 1 89 ? 14.019 2.615 -42.049 1.00 64.75 89 ILE A CA 1
ATOM 589 C C . ILE A 1 89 ? 15.105 2.176 -41.053 1.00 64.75 89 ILE A C 1
ATOM 591 O O . ILE A 1 89 ? 14.803 1.978 -39.877 1.00 64.75 89 ILE A O 1
ATOM 595 N N . VAL A 1 90 ? 16.358 2.064 -41.509 1.00 62.00 90 VAL A N 1
ATOM 596 C CA . VAL A 1 90 ? 17.526 1.695 -40.696 1.00 62.00 90 VAL A CA 1
ATOM 597 C C . VAL A 1 90 ? 18.611 2.770 -40.821 1.00 62.00 90 VAL A C 1
ATOM 599 O O . VAL A 1 90 ? 19.165 2.968 -41.906 1.00 62.00 90 VAL A O 1
ATOM 602 N N . GLY A 1 91 ? 18.941 3.466 -39.730 1.00 63.03 91 GLY A N 1
ATOM 603 C CA . GLY A 1 91 ? 19.978 4.507 -39.749 1.00 63.03 91 GLY A CA 1
ATOM 604 C C . GLY A 1 91 ? 20.126 5.308 -38.451 1.00 63.03 91 GLY A C 1
ATOM 605 O O . GLY A 1 91 ? 19.275 5.264 -37.569 1.00 63.03 91 GLY A O 1
ATOM 606 N N . ASN A 1 92 ? 21.206 6.088 -38.345 1.00 58.56 92 ASN A N 1
ATOM 607 C CA . ASN A 1 92 ? 21.534 6.900 -37.162 1.00 58.56 92 ASN A CA 1
ATOM 608 C C . ASN A 1 92 ? 20.878 8.296 -37.188 1.00 58.56 92 ASN A C 1
ATOM 610 O O . ASN A 1 92 ? 21.517 9.284 -36.830 1.00 58.56 92 ASN A O 1
ATOM 614 N N . ASN A 1 93 ? 19.608 8.405 -37.599 1.00 61.44 93 ASN A N 1
ATOM 615 C CA . ASN A 1 93 ? 18.872 9.680 -37.638 1.00 61.44 93 ASN A CA 1
ATOM 616 C C . ASN A 1 93 ? 17.615 9.683 -36.770 1.00 61.44 93 ASN A C 1
ATOM 618 O O . ASN A 1 93 ? 17.138 8.635 -36.350 1.00 61.44 93 ASN A O 1
ATOM 622 N N . ALA A 1 94 ? 17.119 10.884 -36.464 1.00 59.69 94 ALA A N 1
ATOM 623 C CA . ALA A 1 94 ? 16.109 11.119 -35.436 1.00 59.69 94 ALA A CA 1
ATOM 624 C C . ALA A 1 94 ? 14.746 10.445 -35.688 1.00 59.69 94 ALA A C 1
ATOM 626 O O . ALA A 1 94 ? 13.999 10.294 -34.733 1.00 59.69 94 ALA A O 1
ATOM 627 N N . ALA A 1 95 ? 14.420 10.035 -36.920 1.00 58.22 95 ALA A N 1
ATOM 628 C CA . ALA A 1 95 ? 13.092 9.522 -37.281 1.00 58.22 95 ALA A CA 1
ATOM 629 C C . ALA A 1 95 ? 13.092 8.121 -37.936 1.00 58.22 95 ALA A C 1
ATOM 631 O O . ALA A 1 95 ? 12.095 7.731 -38.541 1.00 58.22 95 ALA A O 1
ATOM 632 N N . GLY A 1 96 ? 14.195 7.366 -37.856 1.00 59.19 96 GLY A N 1
ATOM 633 C CA . GLY A 1 96 ? 14.254 6.001 -38.399 1.00 59.19 96 GLY A CA 1
ATOM 634 C C . GLY A 1 96 ? 13.600 4.960 -37.482 1.00 59.19 96 GLY A C 1
ATOM 635 O O . GLY A 1 96 ? 13.658 5.094 -36.264 1.00 59.19 96 GLY A O 1
ATOM 636 N N . ILE A 1 97 ? 12.999 3.904 -38.046 1.00 65.25 97 ILE A N 1
ATOM 637 C CA . ILE A 1 97 ? 12.329 2.833 -37.272 1.00 65.25 97 ILE A CA 1
ATOM 638 C C . ILE A 1 97 ? 13.350 2.027 -36.454 1.00 65.25 97 ILE A C 1
ATOM 640 O O . ILE A 1 97 ? 13.074 1.688 -35.304 1.00 65.25 97 ILE A O 1
ATOM 644 N N . VAL A 1 98 ? 14.529 1.751 -37.022 1.00 61.56 98 VAL A N 1
ATOM 645 C CA . VAL A 1 98 ? 15.629 1.025 -36.374 1.00 61.56 98 VAL A CA 1
ATOM 646 C C . VAL A 1 98 ? 16.879 1.907 -36.354 1.00 61.56 98 VAL A C 1
ATOM 648 O O . VAL A 1 98 ? 17.461 2.195 -37.400 1.00 61.56 98 VAL A O 1
ATOM 651 N N . GLY A 1 99 ? 17.308 2.356 -35.177 1.00 61.78 99 GLY A N 1
ATOM 652 C CA . GLY A 1 99 ? 18.415 3.307 -35.075 1.00 61.78 99 GLY A CA 1
ATOM 653 C C . GLY A 1 99 ? 18.816 3.634 -33.644 1.00 61.78 99 GLY A C 1
ATOM 654 O O . GLY A 1 99 ? 18.061 3.427 -32.701 1.00 61.78 99 GLY A O 1
ATOM 655 N N . ASN A 1 100 ? 20.018 4.173 -33.465 1.00 57.94 100 ASN A N 1
ATOM 656 C CA . ASN A 1 100 ? 20.553 4.561 -32.160 1.00 57.94 100 ASN A CA 1
ATOM 657 C C . ASN A 1 100 ? 20.115 5.975 -31.727 1.00 57.94 100 ASN A C 1
ATOM 659 O O . ASN A 1 100 ? 20.872 6.658 -31.053 1.00 57.94 100 ASN A O 1
ATOM 663 N N . ASN A 1 101 ? 18.923 6.448 -32.102 1.00 59.12 101 ASN A N 1
ATOM 664 C CA . ASN A 1 101 ? 18.420 7.776 -31.727 1.00 59.12 101 ASN A CA 1
ATOM 665 C C . ASN A 1 101 ? 17.089 7.696 -30.979 1.00 59.12 101 ASN A C 1
ATOM 667 O O . ASN A 1 101 ? 16.352 6.722 -31.089 1.00 59.12 101 ASN A O 1
ATOM 671 N N . ALA A 1 102 ? 16.792 8.753 -30.221 1.00 55.94 102 ALA A N 1
ATOM 672 C CA . ALA A 1 102 ? 15.746 8.778 -29.200 1.00 55.94 102 ALA A CA 1
ATOM 673 C C . ALA A 1 102 ? 14.301 8.569 -29.693 1.00 55.94 102 ALA A C 1
ATOM 675 O O . ALA A 1 102 ? 13.434 8.335 -28.865 1.00 55.94 102 ALA A O 1
ATOM 676 N N . ALA A 1 103 ? 14.032 8.651 -30.998 1.00 55.97 103 ALA A N 1
ATOM 677 C CA . ALA A 1 103 ? 12.681 8.535 -31.559 1.00 55.97 103 ALA A CA 1
ATOM 678 C C . ALA A 1 103 ? 12.464 7.275 -32.426 1.00 55.97 103 ALA A C 1
ATOM 680 O O . ALA A 1 103 ? 11.417 7.143 -33.057 1.00 55.97 103 ALA A O 1
ATOM 681 N N . GLY A 1 104 ? 13.425 6.341 -32.456 1.00 53.50 104 GLY A N 1
ATOM 682 C CA . GLY A 1 104 ? 13.265 5.068 -33.166 1.00 53.50 104 GLY A CA 1
ATOM 683 C C . GLY A 1 104 ? 12.462 4.025 -32.381 1.00 53.50 104 GLY A C 1
ATOM 684 O O . GLY A 1 104 ? 12.491 3.995 -31.153 1.00 53.50 104 GLY A O 1
ATOM 685 N N . VAL A 1 105 ? 11.754 3.144 -33.093 1.00 58.28 105 VAL A N 1
ATOM 686 C CA . VAL A 1 105 ? 10.941 2.057 -32.505 1.00 58.28 105 VAL A CA 1
ATOM 687 C C . VAL A 1 105 ? 11.831 0.928 -31.967 1.00 58.28 105 VAL A C 1
ATOM 689 O O . VAL A 1 105 ? 11.521 0.327 -30.944 1.00 58.28 105 VAL A O 1
ATOM 692 N N . VAL A 1 106 ? 12.962 0.653 -32.626 1.00 57.22 106 VAL A N 1
ATOM 693 C CA . VAL A 1 106 ? 13.944 -0.365 -32.223 1.00 57.22 106 VAL A CA 1
ATOM 694 C C . VAL A 1 106 ? 15.328 0.282 -32.168 1.00 57.22 106 VAL A C 1
ATOM 696 O O . VAL A 1 106 ? 16.006 0.437 -33.182 1.00 57.22 106 VAL A O 1
ATOM 699 N N . GLY A 1 107 ? 15.759 0.686 -30.977 1.00 57.47 107 GLY A N 1
ATOM 700 C CA . GLY A 1 107 ? 17.046 1.344 -30.765 1.00 57.47 107 GLY A CA 1
ATOM 701 C C . GLY A 1 107 ? 17.697 0.924 -29.457 1.00 57.47 107 GLY A C 1
ATOM 702 O O . GLY A 1 107 ? 17.015 0.611 -28.487 1.00 57.47 107 GLY A O 1
ATOM 703 N N . ASN A 1 108 ? 19.029 0.925 -29.417 1.00 55.25 108 ASN A N 1
ATOM 704 C CA . ASN A 1 108 ? 19.809 0.679 -28.197 1.00 55.25 108 ASN A CA 1
ATOM 705 C C . ASN A 1 108 ? 19.966 1.936 -27.317 1.00 55.25 108 ASN A C 1
ATOM 707 O O . ASN A 1 108 ? 20.694 1.896 -26.328 1.00 55.25 108 ASN A O 1
ATOM 711 N N . ASN A 1 109 ? 19.292 3.034 -27.676 1.00 50.72 109 ASN A N 1
ATOM 712 C CA . ASN A 1 109 ? 19.209 4.245 -26.872 1.00 50.72 109 ASN A CA 1
ATOM 713 C C . ASN A 1 109 ? 17.918 4.238 -26.046 1.00 50.72 109 ASN A C 1
ATOM 715 O O . ASN A 1 109 ? 16.842 3.943 -26.560 1.00 50.72 109 ASN A O 1
ATOM 719 N N . ALA A 1 110 ? 18.040 4.589 -24.763 1.00 51.94 110 ALA A N 1
ATOM 720 C CA . ALA A 1 110 ? 17.038 4.426 -23.703 1.00 51.94 110 ALA A CA 1
ATOM 721 C C . ALA A 1 110 ? 15.680 5.141 -23.908 1.00 51.94 110 ALA A C 1
ATOM 723 O O . ALA A 1 110 ? 14.823 5.061 -23.036 1.00 51.94 110 ALA A O 1
ATOM 724 N N . ALA A 1 111 ? 15.472 5.825 -25.035 1.00 51.09 111 ALA A N 1
ATOM 725 C CA . ALA A 1 111 ? 14.245 6.555 -25.359 1.00 51.09 111 ALA A CA 1
ATOM 726 C C . ALA A 1 111 ? 13.396 5.898 -26.472 1.00 51.09 111 ALA A C 1
ATOM 728 O O . ALA A 1 111 ? 12.337 6.413 -26.815 1.00 51.09 111 ALA A O 1
ATOM 729 N N . GLY A 1 112 ? 13.821 4.750 -27.014 1.00 41.56 112 GLY A N 1
ATOM 730 C CA . GLY A 1 112 ? 13.032 3.994 -27.987 1.00 41.56 112 GLY A CA 1
ATOM 731 C C . GLY A 1 112 ? 11.859 3.274 -27.327 1.00 41.56 112 GLY A C 1
ATOM 732 O O . GLY A 1 112 ? 12.035 2.600 -26.314 1.00 41.56 112 GLY A O 1
ATOM 733 N N . PHE A 1 113 ? 10.679 3.440 -27.918 1.00 48.22 113 PHE A N 1
ATOM 734 C CA . PHE A 1 113 ? 9.362 2.947 -27.514 1.00 48.22 113 PHE A CA 1
ATOM 735 C C . PHE A 1 113 ? 9.378 1.472 -27.062 1.00 48.22 113 PHE A C 1
ATOM 737 O O . PHE A 1 113 ? 9.003 0.560 -27.796 1.00 48.22 113 PHE A O 1
ATOM 744 N N . ARG A 1 114 ? 9.755 1.208 -25.808 1.00 43.50 114 ARG A N 1
ATOM 745 C CA . ARG A 1 114 ? 9.213 0.045 -25.126 1.00 43.50 114 ARG A CA 1
ATOM 746 C C . ARG A 1 114 ? 7.756 0.395 -24.887 1.00 43.50 114 ARG A C 1
ATOM 748 O O . ARG A 1 114 ? 7.457 1.299 -24.113 1.00 43.50 114 ARG A O 1
ATOM 755 N N . THR A 1 115 ? 6.843 -0.361 -25.474 1.00 40.19 115 THR A N 1
ATOM 756 C CA . THR A 1 115 ? 5.611 -0.697 -24.766 1.00 40.19 115 THR A CA 1
ATOM 757 C C . THR A 1 115 ? 6.017 -1.411 -23.474 1.00 40.19 115 THR A C 1
ATOM 759 O O . THR A 1 115 ? 5.914 -2.626 -23.362 1.00 40.19 115 THR A O 1
ATOM 762 N N . LEU A 1 116 ? 6.506 -0.651 -22.485 1.00 40.25 116 LEU A N 1
ATOM 763 C CA . LEU A 1 116 ? 6.345 -0.968 -21.074 1.00 40.25 116 LEU A CA 1
ATOM 764 C C . LEU A 1 116 ? 4.878 -0.693 -20.762 1.00 40.25 116 LEU A C 1
ATOM 766 O O . LEU A 1 116 ? 4.534 0.163 -19.956 1.00 40.25 116 LEU A O 1
ATOM 770 N N . GLY A 1 117 ? 3.996 -1.431 -21.435 1.00 37.03 117 GLY A N 1
ATOM 771 C CA . GLY A 1 117 ? 2.812 -1.849 -20.739 1.00 37.03 117 GLY A CA 1
ATOM 772 C C . GLY A 1 117 ? 3.341 -2.724 -19.613 1.00 37.03 117 GLY A C 1
ATOM 773 O O . GLY A 1 117 ? 3.553 -3.916 -19.806 1.00 37.03 117 GLY A O 1
ATOM 774 N N . LEU A 1 118 ? 3.534 -2.138 -18.428 1.00 43.97 118 LEU A N 1
ATOM 775 C CA . LEU A 1 118 ? 2.789 -2.691 -17.303 1.00 43.97 118 LEU A CA 1
ATOM 776 C C . LEU A 1 118 ? 1.411 -2.919 -17.912 1.00 43.97 118 LEU A C 1
ATOM 778 O O . LEU A 1 118 ? 0.802 -1.922 -18.309 1.00 43.97 118 LEU A O 1
ATOM 782 N N . GLU A 1 119 ? 1.055 -4.170 -18.244 1.00 43.94 119 GLU A N 1
ATOM 783 C CA . GLU A 1 119 ? -0.294 -4.462 -18.722 1.00 43.94 119 GLU A CA 1
ATOM 784 C C . GLU A 1 119 ? -1.184 -3.680 -17.784 1.00 43.94 119 GLU A C 1
ATOM 786 O O . GLU A 1 119 ? -1.091 -3.871 -16.571 1.00 43.94 119 GLU A O 1
ATOM 791 N N . SER A 1 120 ? -1.818 -2.649 -18.353 1.00 49.44 120 SER A N 1
ATOM 792 C CA . SER A 1 120 ? -2.419 -1.561 -17.599 1.00 49.44 120 SER A CA 1
ATOM 793 C C . SER A 1 120 ? -3.175 -2.199 -16.463 1.00 49.44 120 SER A C 1
ATOM 795 O O . SER A 1 120 ? -3.894 -3.160 -16.759 1.00 49.44 120 SER A O 1
ATOM 797 N N . GLU A 1 121 ? -2.990 -1.731 -15.226 1.00 58.53 121 GLU A N 1
ATOM 798 C CA . GLU A 1 121 ? -3.896 -2.048 -14.124 1.00 58.53 121 GLU A CA 1
ATOM 799 C C . GLU A 1 121 ? -5.302 -1.816 -14.676 1.00 58.53 121 GLU A C 1
ATOM 801 O O . GLU A 1 121 ? -5.768 -0.691 -14.866 1.00 58.53 121 GLU A O 1
ATOM 806 N N . SER A 1 122 ? -5.891 -2.896 -15.173 1.00 61.50 122 SER A N 1
ATOM 807 C CA . SER A 1 122 ? -7.092 -2.825 -15.976 1.00 61.50 122 SER A CA 1
ATOM 808 C C . SER A 1 122 ? -8.163 -2.617 -14.944 1.00 61.50 122 SER A C 1
ATOM 810 O O . SER A 1 122 ? -8.102 -3.278 -13.911 1.00 61.50 122 SER A O 1
ATOM 812 N N . ALA A 1 123 ? -9.100 -1.702 -15.194 1.00 66.38 123 ALA A N 1
ATOM 813 C CA . ALA A 1 123 ? -10.211 -1.469 -14.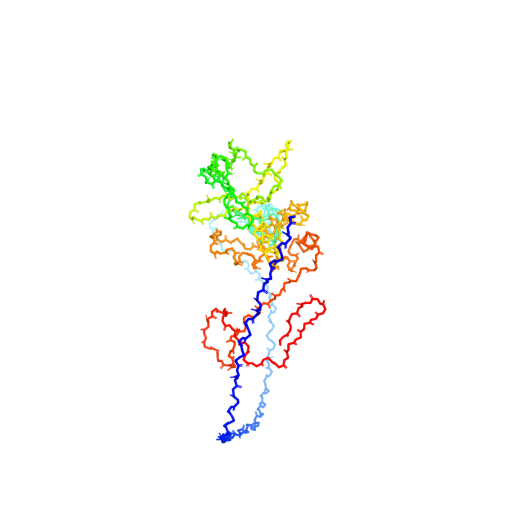282 1.00 66.38 123 ALA A CA 1
ATOM 814 C C . ALA A 1 123 ? -10.735 -2.815 -13.769 1.00 66.38 123 ALA A C 1
ATOM 816 O O . ALA A 1 123 ? -11.235 -3.636 -14.543 1.00 66.38 123 ALA A O 1
ATOM 817 N N . ILE A 1 124 ? -10.515 -3.071 -12.481 1.00 84.44 124 ILE A N 1
ATOM 818 C CA . ILE A 1 124 ? -10.789 -4.383 -11.919 1.00 84.44 124 ILE A CA 1
ATOM 819 C C . ILE A 1 124 ? -12.264 -4.352 -11.592 1.00 84.44 124 ILE A C 1
ATOM 821 O O . ILE A 1 124 ? -12.667 -3.711 -10.629 1.00 84.44 124 ILE A O 1
ATOM 825 N N . GLN A 1 125 ? -13.077 -4.943 -12.457 1.00 91.19 125 GLN A N 1
ATOM 826 C CA . GLN A 1 125 ? -14.515 -5.007 -12.261 1.00 91.19 125 GLN A CA 1
ATOM 827 C C . GLN A 1 125 ? -14.848 -6.045 -11.186 1.00 91.19 125 GLN A C 1
ATOM 829 O O . GLN A 1 125 ? -14.328 -7.158 -11.232 1.00 91.19 125 GLN A O 1
ATOM 834 N N . ASP A 1 126 ? -15.760 -5.693 -10.277 1.00 94.44 126 ASP A N 1
ATOM 835 C CA . ASP A 1 126 ? -16.326 -6.600 -9.269 1.00 94.44 126 ASP A CA 1
ATOM 836 C C . ASP A 1 126 ? -15.293 -7.214 -8.299 1.00 94.44 126 ASP A C 1
ATOM 838 O O . ASP A 1 126 ? -15.479 -8.307 -7.766 1.00 94.44 126 ASP A O 1
ATOM 842 N N . ALA A 1 127 ? -14.192 -6.504 -8.043 1.00 95.50 127 ALA A N 1
ATOM 843 C CA . ALA A 1 127 ? -13.231 -6.867 -7.008 1.00 95.50 127 ALA A CA 1
ATOM 844 C C . ALA A 1 127 ? -13.794 -6.551 -5.622 1.00 95.50 127 ALA A C 1
ATOM 846 O O . ALA A 1 127 ? -14.331 -5.463 -5.396 1.00 95.50 127 ALA A O 1
ATOM 847 N N . LEU A 1 128 ? -13.618 -7.479 -4.680 1.00 96.62 128 LEU A N 1
ATOM 848 C CA . LEU A 1 128 ? -13.990 -7.267 -3.285 1.00 96.62 128 LEU A CA 1
ATOM 849 C C . LEU A 1 128 ? -13.048 -6.236 -2.655 1.00 96.62 128 LEU A C 1
ATOM 851 O O . LEU A 1 128 ? -11.831 -6.421 -2.637 1.00 96.62 128 LEU A O 1
ATOM 855 N N . VAL A 1 129 ? -13.621 -5.183 -2.081 1.00 97.75 129 VAL A N 1
ATOM 856 C CA . VAL A 1 129 ? -12.900 -4.150 -1.336 1.00 97.75 129 VAL A CA 1
ATOM 857 C C . VAL A 1 129 ? -13.326 -4.200 0.123 1.00 97.75 129 VAL A C 1
ATOM 859 O O . VAL A 1 129 ? -14.513 -4.101 0.417 1.00 97.75 129 VAL A O 1
ATOM 862 N N . TYR A 1 130 ? -12.382 -4.302 1.054 1.00 97.69 130 TYR A N 1
ATOM 863 C CA . TYR A 1 130 ? -12.685 -4.372 2.486 1.00 97.69 130 TYR A CA 1
ATOM 864 C C . TYR A 1 130 ? -11.681 -3.594 3.336 1.00 97.69 130 TYR A C 1
ATOM 866 O O . TYR A 1 130 ? -10.547 -3.336 2.925 1.00 97.69 130 TYR A O 1
ATOM 874 N N . LEU A 1 131 ? -12.105 -3.202 4.540 1.00 97.62 131 LEU A N 1
ATOM 875 C CA . LEU A 1 131 ? -11.280 -2.417 5.458 1.00 97.62 131 LEU A CA 1
ATOM 876 C C . LEU A 1 131 ? -10.706 -3.263 6.594 1.00 97.62 131 LEU A C 1
ATOM 878 O O . LEU A 1 131 ? -11.438 -3.954 7.309 1.00 97.62 131 LEU A O 1
ATOM 882 N N . THR A 1 132 ? -9.405 -3.112 6.827 1.00 97.81 132 THR A N 1
ATOM 883 C CA . THR A 1 132 ? -8.717 -3.631 8.014 1.00 97.81 132 THR A CA 1
ATOM 884 C C . THR A 1 132 ? -7.926 -2.533 8.704 1.00 97.81 132 THR A C 1
ATOM 886 O O . THR A 1 132 ? -7.642 -1.489 8.116 1.00 97.81 132 THR A O 1
ATOM 889 N N . ASP A 1 133 ? -7.540 -2.774 9.948 1.00 96.94 133 ASP A N 1
ATOM 890 C CA . ASP A 1 133 ? -6.500 -1.992 10.607 1.00 96.94 133 ASP A CA 1
ATOM 891 C C . ASP A 1 133 ? -5.085 -2.458 10.173 1.00 96.94 133 ASP A C 1
ATOM 893 O O . ASP A 1 133 ? -4.951 -3.370 9.338 1.00 96.94 133 ASP A O 1
ATOM 897 N N . PRO A 1 134 ? -4.007 -1.817 10.666 1.00 95.50 134 PRO A N 1
ATOM 898 C CA . PRO A 1 134 ? -2.633 -2.231 10.381 1.00 95.50 134 PRO A CA 1
ATOM 899 C C . PRO A 1 134 ? -2.263 -3.640 10.865 1.00 95.50 134 PRO A C 1
ATOM 901 O O . PRO A 1 134 ? -1.301 -4.205 10.348 1.00 95.50 134 PRO A O 1
ATOM 904 N N . GLU A 1 135 ? -3.008 -4.212 11.815 1.00 94.81 135 GLU A N 1
ATOM 905 C CA . GLU A 1 135 ? -2.832 -5.580 12.322 1.00 94.81 135 GLU A CA 1
ATOM 906 C C . GLU A 1 135 ? -3.718 -6.613 11.599 1.00 94.81 135 GLU A C 1
ATOM 908 O O . GLU A 1 135 ? -3.901 -7.727 12.094 1.00 94.81 135 GLU A O 1
ATOM 913 N N . ASP A 1 136 ? -4.273 -6.253 10.438 1.00 95.69 136 ASP A N 1
ATOM 914 C CA . ASP A 1 136 ? -5.158 -7.090 9.621 1.00 95.69 136 ASP A CA 1
ATOM 915 C C . ASP A 1 136 ? -6.456 -7.527 10.335 1.00 95.69 136 ASP A C 1
ATOM 917 O O . ASP A 1 136 ? -7.093 -8.517 9.963 1.00 95.69 136 ASP A O 1
ATOM 921 N N . ARG A 1 137 ? -6.919 -6.770 11.340 1.00 96.81 137 ARG A N 1
ATOM 922 C CA . ARG A 1 137 ? -8.246 -6.977 11.938 1.00 96.81 137 ARG A CA 1
ATOM 923 C C . ARG A 1 137 ? -9.293 -6.227 11.125 1.00 96.81 137 ARG A C 1
ATOM 925 O O . ARG A 1 137 ? -9.166 -5.033 10.865 1.00 96.81 137 ARG A O 1
ATOM 932 N N . PHE A 1 138 ? -10.361 -6.923 10.749 1.00 97.38 138 PHE A N 1
ATOM 933 C CA . PHE A 1 138 ? -11.455 -6.335 9.981 1.00 97.38 138 PHE A CA 1
ATOM 934 C C . PHE A 1 138 ? -12.234 -5.291 10.782 1.00 97.38 138 PHE A C 1
ATOM 936 O O . PHE A 1 138 ? -12.658 -5.544 11.916 1.00 97.38 138 PHE A O 1
ATOM 943 N N . TYR A 1 139 ? -12.518 -4.158 10.144 1.00 96.81 139 TYR A N 1
ATOM 944 C CA . TYR A 1 139 ? -13.451 -3.182 10.690 1.00 96.81 139 TYR A CA 1
ATOM 945 C C . TYR A 1 139 ? -14.893 -3.678 10.588 1.00 96.81 139 TYR A C 1
ATOM 947 O O . TYR A 1 139 ? -15.297 -4.278 9.588 1.00 96.81 139 TYR A O 1
ATOM 955 N N . LYS A 1 140 ? -15.682 -3.389 11.631 1.00 96.06 140 LYS A N 1
ATOM 956 C CA . LYS A 1 140 ? -17.115 -3.686 11.681 1.00 96.06 140 LYS A CA 1
ATOM 957 C C . LYS A 1 140 ? -17.935 -2.463 12.071 1.00 96.06 140 LYS A C 1
ATOM 959 O O . LYS A 1 140 ? -17.571 -1.757 13.010 1.00 96.06 140 LYS A O 1
ATOM 964 N N . VAL A 1 141 ? -19.074 -2.261 11.413 1.00 92.75 141 VAL A N 1
ATOM 965 C CA . VAL A 1 141 ? -20.052 -1.205 11.723 1.00 92.75 141 VAL A CA 1
ATOM 966 C C . VAL A 1 141 ? -21.425 -1.848 11.847 1.00 92.75 141 VAL A C 1
ATOM 968 O O . VAL A 1 141 ? -21.880 -2.533 10.942 1.00 92.75 141 VAL A O 1
ATOM 971 N N . GLY A 1 142 ? -22.071 -1.695 13.007 1.00 93.06 142 GLY A N 1
ATOM 972 C CA . GLY A 1 142 ? -23.338 -2.387 13.282 1.00 93.06 142 GLY A CA 1
ATOM 973 C C . GLY A 1 142 ? -23.215 -3.916 13.379 1.00 93.06 142 GLY A C 1
ATOM 974 O O . GLY A 1 142 ? -24.219 -4.609 13.291 1.00 93.06 142 GLY A O 1
ATOM 975 N N . GLY A 1 143 ? -22.001 -4.448 13.565 1.00 94.38 143 GLY A N 1
ATOM 976 C CA . GLY A 1 143 ? -21.727 -5.891 13.613 1.00 94.38 143 GLY A CA 1
ATOM 977 C C . GLY A 1 143 ? -21.363 -6.516 12.261 1.00 94.38 143 GLY A C 1
ATOM 978 O O . GLY A 1 143 ? -20.834 -7.628 12.245 1.00 94.38 143 GLY A O 1
ATOM 979 N N . GLU A 1 144 ? -21.559 -5.791 11.162 1.00 94.81 144 GLU A N 1
ATOM 980 C CA . GLU A 1 144 ? -21.218 -6.216 9.801 1.00 94.81 144 GLU A CA 1
ATOM 981 C C . GLU A 1 144 ? -19.835 -5.712 9.390 1.00 94.81 144 GLU A C 1
ATOM 983 O O . GLU A 1 144 ? -19.386 -4.671 9.871 1.00 94.81 144 GLU A O 1
ATOM 988 N N . PHE A 1 145 ? -19.154 -6.451 8.514 1.00 96.12 145 PHE A N 1
ATOM 989 C CA . PHE A 1 145 ? -17.871 -6.031 7.956 1.00 96.12 145 PHE A CA 1
ATOM 990 C C . PHE A 1 145 ? -18.033 -4.812 7.042 1.00 96.12 145 PHE A C 1
ATOM 992 O O . PHE A 1 145 ? -19.051 -4.644 6.373 1.00 96.12 145 PHE A O 1
ATOM 999 N N . VAL A 1 146 ? -17.019 -3.946 7.017 1.00 96.50 146 VAL A N 1
ATOM 1000 C CA . VAL A 1 146 ? -16.992 -2.803 6.098 1.00 96.50 146 VAL A CA 1
ATOM 1001 C C . VAL A 1 146 ? -16.377 -3.245 4.774 1.00 96.50 146 VAL A C 1
ATOM 1003 O O . VAL A 1 146 ? -15.155 -3.238 4.612 1.00 96.50 146 VAL A O 1
ATOM 1006 N N . GLU A 1 147 ? -17.243 -3.638 3.843 1.00 97.00 147 GLU A N 1
ATOM 1007 C CA . GLU A 1 147 ? -16.881 -4.113 2.506 1.00 97.00 147 GLU A CA 1
ATOM 1008 C C . GLU A 1 147 ? -17.746 -3.481 1.402 1.00 97.00 147 GLU A C 1
ATOM 1010 O O . GLU A 1 147 ? -18.813 -2.912 1.650 1.00 97.00 147 GLU A O 1
ATOM 1015 N N . THR A 1 148 ? -17.249 -3.525 0.170 1.00 97.19 148 THR A N 1
ATOM 1016 C CA . THR A 1 148 ? -17.928 -3.096 -1.055 1.00 97.19 148 THR A CA 1
ATOM 1017 C C . THR A 1 148 ? -17.290 -3.799 -2.256 1.00 97.19 148 THR A C 1
ATOM 1019 O O . THR A 1 148 ? -16.354 -4.576 -2.092 1.00 97.19 148 THR A O 1
ATOM 1022 N N . HIS A 1 149 ? -17.785 -3.540 -3.461 1.00 96.81 149 HIS A N 1
ATOM 1023 C CA . HIS A 1 149 ? -17.193 -4.041 -4.700 1.00 96.81 149 HIS A CA 1
ATOM 1024 C C . HIS A 1 149 ? -16.820 -2.876 -5.613 1.00 96.81 149 HIS A C 1
ATOM 1026 O O . HIS A 1 149 ? -17.465 -1.821 -5.582 1.00 96.81 149 HIS A O 1
ATOM 1032 N N . THR A 1 150 ? -15.781 -3.059 -6.421 1.00 96.62 150 THR A N 1
ATOM 1033 C CA . THR A 1 150 ? -15.445 -2.112 -7.485 1.00 96.62 150 THR A CA 1
ATOM 1034 C C . THR A 1 150 ? -16.464 -2.176 -8.627 1.00 96.62 150 THR A C 1
ATOM 1036 O O . THR A 1 150 ? -16.988 -3.233 -8.982 1.00 96.62 150 THR A O 1
ATOM 1039 N N . ASP A 1 151 ? -16.753 -1.028 -9.235 1.00 94.50 151 ASP A N 1
ATOM 1040 C CA . ASP A 1 151 ? -17.584 -0.927 -10.429 1.00 94.50 151 ASP A CA 1
ATOM 1041 C C . ASP A 1 151 ? -16.814 -1.305 -11.709 1.00 94.50 151 ASP A C 1
ATOM 1043 O O . ASP A 1 151 ? -15.636 -1.659 -11.682 1.00 94.50 151 ASP A O 1
ATOM 1047 N N . ALA A 1 152 ? -17.472 -1.211 -12.869 1.00 91.88 152 ALA A N 1
ATOM 1048 C CA . ALA A 1 152 ? -16.859 -1.515 -14.167 1.00 91.88 152 ALA A CA 1
ATOM 1049 C C . ALA A 1 152 ? -15.672 -0.599 -14.543 1.00 91.88 152 ALA A C 1
ATOM 1051 O O . ALA A 1 152 ? -14.956 -0.885 -15.497 1.00 91.88 152 ALA A O 1
ATOM 1052 N N . THR A 1 153 ? -15.470 0.506 -13.821 1.00 90.44 153 THR A N 1
ATOM 1053 C CA . THR A 1 153 ? -14.341 1.431 -13.986 1.00 90.44 153 THR A CA 1
ATOM 1054 C C . THR A 1 153 ? -13.289 1.286 -12.883 1.00 90.44 153 THR A C 1
ATOM 1056 O O . THR A 1 153 ? -12.346 2.072 -12.847 1.00 90.44 153 THR A O 1
ATOM 1059 N N . GLY A 1 154 ? -13.431 0.296 -11.993 1.00 91.81 154 GLY A N 1
ATOM 1060 C CA . GLY A 1 154 ? -12.531 0.068 -10.861 1.00 91.81 154 GLY A CA 1
ATOM 1061 C C . GLY A 1 154 ? -12.786 0.986 -9.660 1.00 91.81 154 GLY A C 1
ATOM 1062 O O . GLY A 1 154 ? -12.048 0.927 -8.680 1.00 91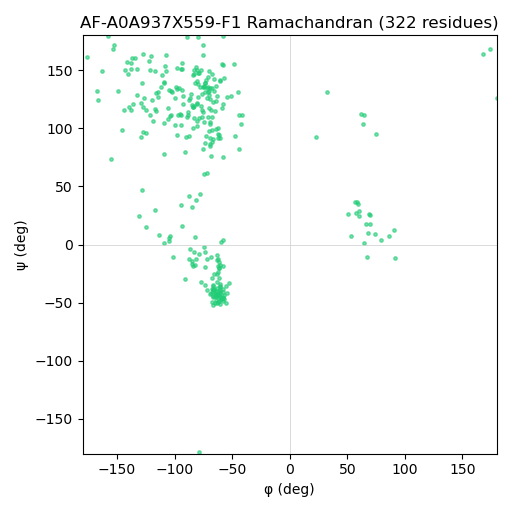.81 154 GLY A O 1
ATOM 1063 N N . LYS A 1 155 ? -13.819 1.839 -9.692 1.00 94.50 155 LYS A N 1
ATOM 1064 C CA . LYS A 1 155 ? -14.136 2.736 -8.571 1.00 94.50 155 LYS A CA 1
ATOM 1065 C C . LYS A 1 155 ? -14.946 2.005 -7.518 1.00 94.50 155 LYS A C 1
ATOM 1067 O O . LYS A 1 155 ? -15.753 1.142 -7.838 1.00 94.50 155 LYS A O 1
ATOM 1072 N N . TYR A 1 156 ? -14.798 2.401 -6.263 1.00 96.31 156 TYR A N 1
ATOM 1073 C CA . TYR A 1 156 ? -15.534 1.813 -5.151 1.00 96.31 156 TYR A CA 1
ATOM 1074 C C . TYR A 1 156 ? -16.029 2.891 -4.185 1.00 96.31 156 TYR A C 1
ATOM 1076 O O . TYR A 1 156 ? -15.485 3.994 -4.107 1.00 96.31 156 TYR A O 1
ATOM 1084 N N . ALA A 1 157 ? -17.081 2.564 -3.438 1.00 96.62 157 ALA A N 1
ATOM 1085 C CA . ALA A 1 157 ? -17.598 3.400 -2.362 1.00 96.62 157 ALA A CA 1
ATOM 1086 C C . ALA A 1 157 ? -18.211 2.519 -1.270 1.00 96.62 157 ALA A C 1
ATOM 1088 O O . ALA A 1 157 ? -19.006 1.619 -1.556 1.00 96.62 157 ALA A O 1
ATOM 1089 N N . PHE A 1 158 ? -17.859 2.785 -0.014 1.00 95.25 158 PHE A N 1
ATOM 1090 C CA . PHE A 1 158 ? -18.473 2.120 1.132 1.00 95.25 158 PHE A CA 1
ATOM 1091 C C . PHE A 1 158 ? -19.822 2.769 1.434 1.00 95.25 158 PHE A C 1
ATOM 1093 O O . PHE A 1 158 ? -19.922 3.987 1.576 1.00 95.25 158 PHE A O 1
ATOM 1100 N N . LYS A 1 159 ? -20.874 1.949 1.509 1.00 89.50 159 LYS A N 1
ATOM 1101 C CA . LYS A 1 159 ? -22.224 2.410 1.878 1.00 89.50 159 LYS A CA 1
ATOM 1102 C C . LYS A 1 159 ? -22.346 2.641 3.382 1.00 89.50 159 LYS A C 1
ATOM 1104 O O . LYS A 1 159 ? -23.110 3.494 3.824 1.00 89.50 159 LYS A O 1
ATOM 1109 N N . THR A 1 160 ? -21.615 1.848 4.156 1.00 83.50 160 THR A N 1
ATOM 1110 C CA . THR A 1 160 ? -21.507 1.968 5.605 1.00 83.50 160 THR A CA 1
ATOM 1111 C C . THR A 1 160 ? -20.489 3.047 5.963 1.00 83.50 160 THR A C 1
ATOM 1113 O O . THR A 1 160 ? -19.584 3.361 5.188 1.00 83.50 160 THR A O 1
ATOM 1116 N N . GLY A 1 161 ? -20.656 3.662 7.136 1.00 86.62 161 GLY A N 1
ATOM 1117 C CA . GLY A 1 161 ? -19.685 4.634 7.633 1.00 86.62 161 GLY A CA 1
ATOM 1118 C C . GLY A 1 161 ? -18.288 4.015 7.723 1.00 86.62 161 GLY A C 1
ATOM 1119 O O . GLY A 1 161 ? -18.142 2.849 8.076 1.00 86.62 161 GLY A O 1
ATOM 1120 N N . ILE A 1 162 ? -17.261 4.800 7.413 1.00 94.12 162 ILE A N 1
ATOM 1121 C CA . ILE A 1 162 ? -15.859 4.398 7.571 1.00 94.12 162 ILE A CA 1
ATOM 1122 C C . ILE A 1 162 ? -15.331 4.856 8.942 1.00 94.12 162 ILE A C 1
ATOM 1124 O O . ILE A 1 162 ? -15.812 5.864 9.471 1.00 94.12 162 ILE A O 1
ATOM 1128 N N . PRO A 1 163 ? -14.358 4.153 9.544 1.00 94.00 163 PRO A N 1
ATOM 1129 C CA . PRO A 1 163 ? -13.824 4.520 10.853 1.00 94.00 163 PRO A CA 1
ATOM 1130 C C . PRO A 1 163 ? -13.011 5.823 10.767 1.00 94.00 163 PRO A C 1
ATOM 1132 O O . PRO A 1 163 ? -11.892 5.866 10.258 1.00 94.00 163 PRO A O 1
ATOM 1135 N N . ILE A 1 164 ? -13.599 6.914 11.261 1.00 94.94 164 ILE A N 1
ATOM 1136 C CA . ILE A 1 164 ? -12.987 8.247 11.262 1.00 94.94 164 ILE A CA 1
ATOM 1137 C C . ILE A 1 164 ? -11.888 8.339 12.325 1.00 94.94 164 ILE A C 1
ATOM 1139 O O . ILE A 1 164 ? -12.084 7.938 13.470 1.00 94.94 164 ILE A O 1
ATOM 1143 N N . GLY A 1 165 ? -10.747 8.924 11.957 1.00 93.88 165 GLY A N 1
ATOM 1144 C CA . GLY A 1 165 ? -9.607 9.161 12.842 1.00 93.88 165 GLY A CA 1
ATOM 1145 C C . GLY A 1 165 ? -8.797 7.908 13.176 1.00 93.88 165 GLY A C 1
ATOM 1146 O O . GLY A 1 165 ? -7.933 7.975 14.045 1.00 93.88 165 GLY A O 1
ATOM 1147 N N . MET A 1 166 ? -9.071 6.783 12.511 1.00 95.06 166 MET A N 1
ATOM 1148 C CA . MET A 1 166 ? -8.362 5.519 12.706 1.00 95.06 166 MET A CA 1
ATOM 1149 C C . MET A 1 166 ? -7.463 5.201 11.507 1.00 95.06 166 MET A C 1
ATOM 1151 O O . MET A 1 166 ? -7.738 5.632 10.389 1.00 95.06 166 MET A O 1
ATOM 1155 N N . SER A 1 167 ? -6.403 4.436 11.753 1.00 95.94 167 SER A N 1
ATOM 1156 C CA . SER A 1 167 ? -5.515 3.872 10.733 1.00 95.94 167 SER A CA 1
ATOM 1157 C C . SER A 1 167 ? -6.259 2.829 9.903 1.00 95.94 167 SER A C 1
ATOM 1159 O O . SER A 1 167 ? -6.563 1.753 10.403 1.00 95.94 167 SER A O 1
ATOM 1161 N N . VAL A 1 168 ? -6.544 3.125 8.637 1.00 96.94 168 VAL A N 1
ATOM 1162 C CA . VAL A 1 168 ? -7.314 2.242 7.753 1.00 96.94 168 VAL A CA 1
ATOM 1163 C C . VAL A 1 168 ? -6.448 1.742 6.618 1.00 96.94 168 VAL A C 1
ATOM 1165 O O . VAL A 1 168 ? -5.813 2.527 5.915 1.00 96.94 168 VAL A O 1
ATOM 1168 N N . ILE A 1 169 ? -6.494 0.433 6.402 1.00 97.88 169 ILE A N 1
ATOM 1169 C CA . ILE A 1 169 ? -5.976 -0.217 5.209 1.00 97.88 169 ILE A CA 1
ATOM 1170 C C . ILE A 1 169 ? -7.177 -0.628 4.363 1.00 97.88 169 ILE A C 1
ATOM 1172 O O . ILE A 1 169 ? -8.023 -1.421 4.783 1.00 97.88 169 ILE A O 1
ATOM 1176 N N . VAL A 1 170 ? -7.255 -0.056 3.170 1.00 97.94 170 VAL A N 1
ATOM 1177 C CA . VAL A 1 170 ? -8.183 -0.475 2.127 1.00 97.94 170 VAL A CA 1
ATOM 1178 C C . VAL A 1 170 ? -7.528 -1.633 1.394 1.00 97.94 170 VAL A C 1
ATOM 1180 O O . VAL A 1 170 ? -6.453 -1.461 0.827 1.00 97.94 170 VAL A O 1
ATOM 1183 N N . ASN A 1 171 ? -8.155 -2.801 1.427 1.00 97.75 171 ASN A N 1
ATOM 1184 C CA . ASN A 1 171 ? -7.698 -3.990 0.722 1.00 97.75 171 ASN A CA 1
ATOM 1185 C C . ASN A 1 171 ? -8.592 -4.201 -0.495 1.00 97.75 171 ASN A C 1
ATOM 1187 O O . ASN A 1 171 ? -9.814 -4.172 -0.353 1.00 97.75 171 ASN A O 1
ATOM 1191 N N . VAL A 1 172 ? -7.996 -4.450 -1.656 1.00 97.19 172 VAL A N 1
ATOM 1192 C CA . VAL A 1 172 ? -8.696 -4.845 -2.881 1.00 97.19 172 VAL A CA 1
ATOM 1193 C C . VAL A 1 172 ? -8.233 -6.255 -3.231 1.00 97.19 172 VAL A C 1
ATOM 1195 O O . VAL A 1 172 ? -7.051 -6.481 -3.497 1.00 97.19 172 VAL A O 1
ATOM 1198 N N . LEU A 1 173 ? -9.152 -7.218 -3.174 1.00 95.50 173 LEU A N 1
ATOM 1199 C CA . LEU A 1 173 ? -8.886 -8.607 -3.531 1.00 95.50 173 LEU A CA 1
ATOM 1200 C C . LEU A 1 173 ? -9.125 -8.790 -5.029 1.00 95.50 173 LEU A C 1
ATOM 1202 O O . LEU A 1 173 ? -10.250 -8.668 -5.515 1.00 95.50 173 LEU A O 1
ATOM 1206 N N . LEU A 1 174 ? -8.048 -9.072 -5.750 1.00 91.94 174 LEU A N 1
ATOM 1207 C CA . LEU A 1 174 ? -8.060 -9.285 -7.187 1.00 91.94 174 LEU A CA 1
ATOM 1208 C C . LEU A 1 174 ? -8.312 -10.766 -7.505 1.00 91.94 174 LEU A C 1
ATOM 1210 O O . LEU A 1 174 ? -8.411 -11.625 -6.624 1.00 91.94 174 LEU A O 1
ATOM 1214 N N . ALA A 1 175 ? -8.373 -11.091 -8.796 1.00 86.56 175 ALA A N 1
ATOM 1215 C CA . ALA A 1 175 ? -8.394 -12.480 -9.235 1.00 86.56 175 ALA A CA 1
ATOM 1216 C C . ALA A 1 175 ? -7.153 -13.249 -8.735 1.00 86.56 175 ALA A C 1
ATOM 1218 O O . ALA A 1 175 ? -6.081 -12.677 -8.546 1.00 86.56 175 ALA A O 1
ATOM 1219 N N . LYS A 1 176 ? -7.284 -14.575 -8.596 1.00 87.81 176 LYS A N 1
ATOM 1220 C CA . LYS A 1 176 ? -6.190 -15.478 -8.185 1.00 87.81 176 LYS A CA 1
ATOM 1221 C C . LYS A 1 176 ? -5.602 -15.147 -6.803 1.00 87.81 176 LYS A C 1
ATOM 1223 O O . LYS A 1 176 ? -4.405 -15.308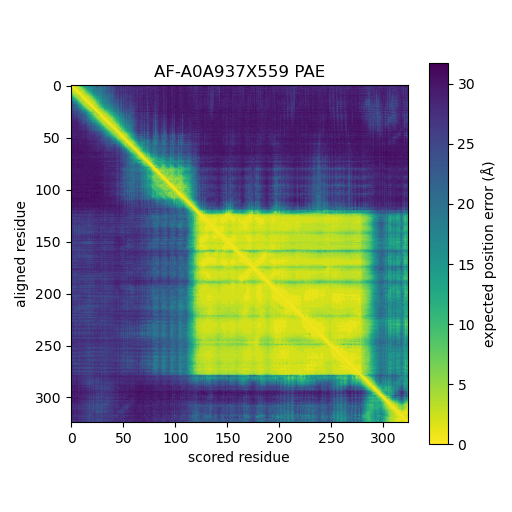 -6.610 1.00 87.81 176 LYS A O 1
ATOM 1228 N N . ASP A 1 177 ? -6.418 -14.682 -5.859 1.00 87.06 177 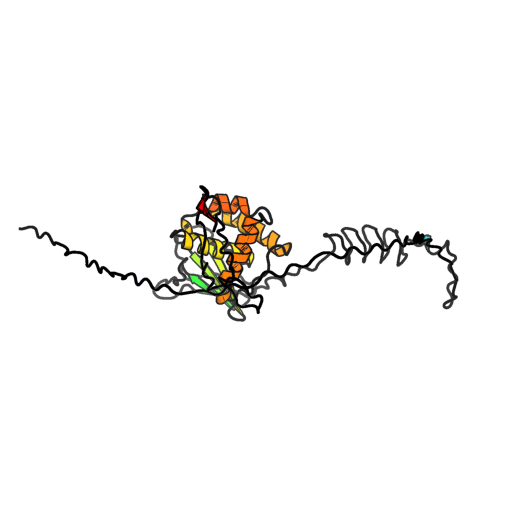ASP A N 1
ATOM 1229 C CA . ASP A 1 177 ? -5.993 -14.386 -4.479 1.00 87.06 177 ASP A CA 1
ATOM 1230 C C . ASP A 1 177 ? -4.844 -13.361 -4.382 1.00 87.06 177 ASP A C 1
ATOM 1232 O O . ASP A 1 177 ? -4.043 -13.371 -3.440 1.00 87.06 177 ASP A O 1
ATOM 1236 N N . GLN A 1 178 ? -4.749 -12.475 -5.375 1.00 91.50 178 GLN A N 1
ATOM 1237 C CA . GLN A 1 178 ? -3.839 -11.338 -5.353 1.00 91.50 178 GLN A CA 1
ATOM 1238 C C . GLN A 1 178 ? -4.468 -10.188 -4.570 1.00 91.50 178 GLN A C 1
ATOM 1240 O O . GLN A 1 178 ? -5.685 -10.007 -4.588 1.00 91.50 178 GLN A O 1
ATOM 1245 N N . ARG A 1 179 ? -3.644 -9.402 -3.879 1.00 94.50 179 ARG A N 1
ATOM 1246 C CA . ARG A 1 179 ? -4.121 -8.305 -3.036 1.00 94.50 179 ARG A CA 1
ATOM 1247 C C . ARG A 1 179 ? -3.341 -7.030 -3.297 1.00 94.50 179 ARG A C 1
ATOM 1249 O O . ARG A 1 179 ? -2.119 -7.020 -3.177 1.00 94.50 179 ARG A O 1
ATOM 1256 N N . GLU A 1 180 ? -4.072 -5.952 -3.538 1.00 95.81 180 GLU A N 1
ATOM 1257 C CA . GLU A 1 180 ? -3.543 -4.592 -3.489 1.00 95.81 180 GLU A CA 1
ATOM 1258 C C . GLU A 1 180 ? -4.066 -3.873 -2.254 1.00 95.81 180 GLU A C 1
ATOM 1260 O O . GLU A 1 180 ? -5.161 -4.161 -1.758 1.00 95.81 180 GLU A O 1
ATOM 1265 N N . VAL A 1 181 ? -3.263 -2.953 -1.726 1.00 97.12 181 VAL A N 1
ATOM 1266 C CA . VAL A 1 181 ? -3.608 -2.230 -0.506 1.00 97.12 181 VAL A CA 1
ATOM 1267 C C . VAL A 1 181 ? -3.265 -0.752 -0.587 1.00 97.12 181 VAL A C 1
ATOM 1269 O O . VAL A 1 181 ? -2.305 -0.339 -1.236 1.00 97.12 181 VAL A O 1
ATOM 1272 N N . GLY A 1 182 ? -4.032 0.049 0.146 1.00 97.00 182 GLY A N 1
ATOM 1273 C CA . GLY A 1 182 ? -3.743 1.456 0.366 1.00 97.00 182 GLY A CA 1
ATOM 1274 C C . GLY A 1 182 ? -4.048 1.883 1.784 1.00 97.00 182 GLY A C 1
ATOM 1275 O O . GLY A 1 182 ? -4.968 1.376 2.419 1.00 97.00 182 GLY A O 1
ATOM 1276 N N . TYR A 1 183 ? -3.254 2.817 2.290 1.00 97.06 183 TYR A N 1
ATOM 1277 C CA . TYR A 1 183 ? -3.355 3.297 3.659 1.00 97.06 183 TYR A CA 1
ATOM 1278 C C . TYR A 1 183 ? -3.901 4.722 3.735 1.00 97.06 183 TYR A C 1
ATOM 1280 O O . TYR A 1 183 ? -3.516 5.595 2.958 1.00 97.06 183 TYR A O 1
ATOM 1288 N N . THR A 1 184 ? -4.771 4.977 4.712 1.00 95.62 184 THR A N 1
ATOM 1289 C CA . THR A 1 184 ? -5.291 6.315 5.002 1.00 95.62 184 THR A CA 1
ATOM 1290 C C . THR A 1 184 ? -5.710 6.464 6.462 1.00 95.62 184 THR A C 1
ATOM 1292 O O . THR A 1 184 ? -5.841 5.490 7.198 1.00 95.62 184 THR A O 1
ATOM 1295 N N . VAL A 1 185 ? -5.959 7.707 6.873 1.00 95.50 185 VAL A N 1
ATOM 1296 C CA . VAL A 1 185 ? -6.600 8.042 8.148 1.00 95.50 185 VAL A CA 1
ATOM 1297 C C . VAL A 1 185 ? -7.816 8.911 7.833 1.00 95.50 185 VAL A C 1
ATOM 1299 O O . VAL A 1 185 ? -7.656 10.122 7.629 1.00 95.50 185 VAL A O 1
ATOM 1302 N N . PRO A 1 186 ? -9.027 8.326 7.745 1.00 95.00 186 PRO A N 1
ATOM 1303 C CA . PRO A 1 186 ? -10.205 9.061 7.315 1.00 95.00 186 PRO A CA 1
ATOM 1304 C C . PRO A 1 186 ? -10.537 10.234 8.241 1.00 95.00 186 PRO A C 1
ATOM 1306 O O . PRO A 1 186 ? -10.448 10.123 9.463 1.00 95.00 186 PRO A O 1
ATOM 1309 N N . ARG A 1 187 ? -10.956 11.368 7.679 1.00 94.38 187 ARG A N 1
ATOM 1310 C CA . ARG A 1 187 ? -11.312 12.592 8.412 1.00 94.38 187 ARG A CA 1
ATOM 1311 C C . ARG A 1 187 ? -12.809 12.864 8.331 1.00 94.38 187 ARG A C 1
ATOM 1313 O O . ARG A 1 187 ? -13.448 12.613 7.309 1.00 94.38 187 ARG A O 1
ATOM 1320 N N . SER A 1 188 ? -13.365 13.419 9.408 1.00 95.19 188 SER A N 1
ATOM 1321 C CA . SER A 1 188 ? -14.761 13.866 9.427 1.00 95.19 188 SER A CA 1
ATOM 1322 C C . SER A 1 188 ? -14.959 15.029 8.454 1.00 95.19 188 SER A C 1
ATOM 1324 O O . SER A 1 188 ? -14.167 15.971 8.461 1.00 95.19 188 SER A O 1
ATOM 1326 N N . GLY A 1 189 ? -16.003 14.961 7.626 1.00 90.06 189 GLY A N 1
ATOM 1327 C CA . GLY A 1 189 ? -16.380 16.037 6.701 1.00 90.06 189 GLY A CA 1
ATOM 1328 C C . GLY A 1 189 ? -15.403 16.296 5.546 1.00 90.06 189 GLY A C 1
ATOM 1329 O O . GLY A 1 189 ? -15.557 17.302 4.860 1.00 90.06 189 GLY A O 1
ATOM 1330 N N . GLY A 1 190 ? -14.404 15.431 5.339 1.00 86.62 190 GLY A N 1
ATOM 1331 C CA . GLY A 1 190 ? -13.451 15.523 4.232 1.00 86.62 190 GLY A CA 1
ATOM 1332 C C . GLY A 1 190 ? -13.674 14.461 3.155 1.00 86.62 190 GLY A C 1
ATOM 1333 O O . GLY A 1 190 ? -14.314 13.435 3.395 1.00 86.62 190 GLY A O 1
ATOM 1334 N N . ASP A 1 191 ? -13.085 14.693 1.982 1.00 87.94 191 ASP A N 1
ATOM 1335 C CA . ASP A 1 191 ? -12.976 13.692 0.920 1.00 87.94 191 ASP A CA 1
ATOM 1336 C C . ASP A 1 191 ? -11.994 12.594 1.350 1.00 87.94 191 ASP A C 1
ATOM 1338 O O . ASP A 1 191 ? -10.776 12.776 1.335 1.00 87.94 191 ASP A O 1
ATOM 1342 N N . ASN A 1 192 ? -12.531 11.440 1.739 1.00 92.69 192 ASN A N 1
ATOM 1343 C CA . ASN A 1 192 ? -11.747 10.262 2.103 1.00 92.69 192 ASN A CA 1
ATOM 1344 C C . ASN A 1 192 ? -11.526 9.394 0.862 1.00 92.69 192 ASN A C 1
ATOM 1346 O O . ASN A 1 192 ? -12.250 8.427 0.636 1.00 92.69 192 ASN A O 1
ATOM 1350 N N . LYS A 1 193 ? -10.556 9.789 0.033 1.00 94.31 193 LYS A N 1
ATOM 1351 C CA . LYS A 1 193 ? -10.174 9.084 -1.198 1.00 94.31 193 LYS A CA 1
ATOM 1352 C C . LYS A 1 193 ? -8.816 8.416 -1.017 1.00 94.31 193 LYS A C 1
ATOM 1354 O O . LYS A 1 193 ? -7.919 8.998 -0.409 1.00 94.31 193 LYS A O 1
ATOM 1359 N N . VAL A 1 194 ? -8.692 7.200 -1.533 1.00 94.56 194 VAL A N 1
ATOM 1360 C CA . VAL A 1 194 ? -7.442 6.440 -1.583 1.00 94.56 194 VAL A CA 1
ATOM 1361 C C . VAL A 1 194 ? -7.373 5.823 -2.964 1.00 94.56 194 VAL A C 1
ATOM 1363 O O . VAL A 1 194 ? -8.279 5.084 -3.335 1.00 94.56 194 VAL A O 1
ATOM 1366 N N . ASP A 1 195 ? -6.326 6.141 -3.710 1.00 94.88 195 ASP A N 1
ATOM 1367 C CA . ASP A 1 195 ? -6.061 5.483 -4.981 1.00 94.88 195 ASP A CA 1
ATOM 1368 C C . ASP A 1 195 ? -5.255 4.212 -4.703 1.00 94.88 195 ASP A C 1
ATOM 1370 O O . ASP A 1 195 ? -4.226 4.245 -4.018 1.00 94.88 195 ASP A O 1
ATOM 1374 N N . ILE A 1 196 ? -5.760 3.082 -5.192 1.00 95.31 196 ILE A N 1
ATOM 1375 C CA . ILE A 1 196 ? -5.126 1.773 -5.041 1.00 95.31 196 ILE A CA 1
ATOM 1376 C C . ILE A 1 196 ? -4.397 1.460 -6.340 1.00 95.31 196 ILE A C 1
ATOM 1378 O O . ILE A 1 196 ? -4.985 1.542 -7.413 1.00 95.31 196 ILE A O 1
ATOM 1382 N N . SER A 1 197 ? -3.112 1.159 -6.207 1.00 94.94 197 SER A N 1
ATOM 1383 C CA . SER A 1 197 ? -2.224 0.751 -7.289 1.00 94.94 197 SER A CA 1
ATOM 1384 C C . SER A 1 197 ? -1.118 -0.125 -6.714 1.00 94.94 197 SER A C 1
ATOM 1386 O O . SER A 1 197 ? -0.927 -0.208 -5.486 1.00 94.94 197 SER A O 1
ATOM 1388 N N . LEU A 1 198 ? -0.311 -0.722 -7.584 1.00 94.81 198 LEU A N 1
ATOM 1389 C CA . LEU A 1 198 ? 0.881 -1.445 -7.169 1.00 94.81 198 LEU A CA 1
ATOM 1390 C C . LEU A 1 198 ? 1.856 -0.549 -6.384 1.00 94.81 198 LEU A C 1
ATOM 1392 O O . LEU A 1 198 ? 2.451 -0.982 -5.395 1.00 94.81 198 LEU A O 1
ATOM 1396 N N . ALA A 1 199 ? 2.007 0.715 -6.779 1.00 96.38 199 ALA A N 1
ATOM 1397 C CA . ALA A 1 199 ? 2.873 1.657 -6.076 1.00 96.38 199 ALA A CA 1
ATOM 1398 C C . ALA A 1 199 ? 2.355 1.978 -4.669 1.00 96.38 199 ALA A C 1
ATOM 1400 O O . ALA A 1 199 ? 3.121 1.919 -3.701 1.00 96.38 199 ALA A O 1
ATOM 1401 N N . THR A 1 200 ? 1.052 2.246 -4.535 1.00 96.69 200 THR A N 1
ATOM 1402 C CA . THR A 1 200 ? 0.422 2.435 -3.223 1.00 96.69 200 THR A CA 1
ATOM 1403 C C . THR A 1 200 ? 0.570 1.178 -2.357 1.00 96.69 200 THR A C 1
ATOM 1405 O O . THR A 1 200 ? 0.838 1.296 -1.157 1.00 96.69 200 THR A O 1
ATOM 1408 N N . THR A 1 201 ? 0.496 -0.013 -2.960 1.00 96.50 201 THR A N 1
ATOM 1409 C CA . THR A 1 201 ? 0.695 -1.305 -2.283 1.00 96.50 201 THR A CA 1
ATOM 1410 C C . THR A 1 201 ? 2.106 -1.431 -1.707 1.00 96.50 201 THR A C 1
ATOM 1412 O O . THR A 1 201 ? 2.259 -1.711 -0.517 1.00 96.50 201 THR A O 1
ATOM 1415 N N . PHE A 1 202 ? 3.142 -1.142 -2.503 1.00 96.94 202 PHE A N 1
ATOM 1416 C CA . PHE A 1 202 ? 4.535 -1.120 -2.042 1.00 96.94 202 PHE A CA 1
ATOM 1417 C C . PHE A 1 202 ? 4.740 -0.177 -0.856 1.00 96.94 202 PHE A C 1
ATOM 1419 O O . PHE A 1 202 ? 5.316 -0.562 0.163 1.00 96.94 202 PHE A O 1
ATOM 1426 N N . VAL A 1 203 ? 4.263 1.063 -0.983 1.00 97.50 203 VAL A N 1
ATOM 1427 C CA . VAL A 1 203 ? 4.416 2.084 0.059 1.00 97.50 203 VAL A CA 1
ATOM 1428 C C . VAL A 1 203 ? 3.692 1.666 1.339 1.00 97.50 203 VAL A C 1
ATOM 1430 O O . VAL A 1 203 ? 4.258 1.764 2.429 1.00 97.50 203 VAL A O 1
ATOM 1433 N N . THR A 1 204 ? 2.463 1.169 1.212 1.00 97.38 204 THR A N 1
ATOM 1434 C CA . THR A 1 204 ? 1.609 0.787 2.339 1.00 97.38 204 THR A CA 1
ATOM 1435 C C . THR A 1 204 ? 2.168 -0.408 3.104 1.00 97.38 204 THR A C 1
ATOM 1437 O O . THR A 1 204 ? 2.345 -0.318 4.320 1.00 97.38 204 THR A O 1
ATOM 1440 N N . GLU A 1 205 ? 2.491 -1.507 2.419 1.00 97.06 205 GLU A N 1
ATOM 1441 C CA . GLU A 1 205 ? 3.013 -2.719 3.066 1.00 97.06 205 GLU A CA 1
ATOM 1442 C C . GLU A 1 205 ? 4.394 -2.486 3.678 1.00 97.06 205 GLU A C 1
ATOM 1444 O O . GLU A 1 205 ? 4.688 -2.983 4.769 1.00 97.06 205 GLU A O 1
ATOM 1449 N N . TYR A 1 206 ? 5.231 -1.670 3.032 1.00 96.38 206 TYR A N 1
ATOM 1450 C CA . TYR A 1 206 ? 6.529 -1.332 3.594 1.00 96.38 206 TYR A CA 1
ATOM 1451 C C . TYR A 1 206 ? 6.395 -0.446 4.833 1.00 96.38 206 TYR A C 1
ATOM 1453 O O . TYR A 1 206 ? 7.056 -0.707 5.841 1.00 96.38 206 TYR A O 1
ATOM 1461 N N . LEU A 1 207 ? 5.503 0.553 4.820 1.00 96.50 207 LEU A N 1
ATOM 1462 C CA . LEU A 1 207 ? 5.207 1.346 6.014 1.00 96.50 207 LEU A CA 1
ATOM 1463 C C . LEU A 1 207 ? 4.680 0.458 7.144 1.00 96.50 207 LEU A C 1
ATOM 1465 O O . LEU A 1 207 ? 5.180 0.554 8.264 1.00 96.50 207 LEU A O 1
ATOM 1469 N N . ARG A 1 208 ? 3.725 -0.433 6.853 1.00 96.19 208 ARG A N 1
ATOM 1470 C CA . ARG A 1 208 ? 3.170 -1.388 7.821 1.00 96.19 208 ARG A CA 1
ATOM 1471 C C . ARG A 1 208 ? 4.267 -2.263 8.428 1.00 96.19 208 ARG A C 1
ATOM 1473 O O . ARG A 1 208 ? 4.358 -2.381 9.649 1.00 96.19 208 ARG A O 1
ATOM 1480 N N . PHE A 1 209 ? 5.156 -2.809 7.598 1.00 94.31 209 PHE A N 1
ATOM 1481 C CA . PHE A 1 209 ? 6.300 -3.601 8.049 1.00 94.31 209 PHE A CA 1
ATOM 1482 C C . PHE A 1 209 ? 7.232 -2.803 8.972 1.00 94.31 209 PHE A C 1
ATOM 1484 O O . PHE A 1 209 ? 7.601 -3.283 10.045 1.00 94.31 209 PHE A O 1
ATOM 1491 N N . ARG A 1 210 ? 7.595 -1.568 8.598 1.00 93.69 210 ARG A N 1
ATOM 1492 C CA . ARG A 1 210 ? 8.471 -0.708 9.415 1.00 93.69 210 ARG A CA 1
ATOM 1493 C C . ARG A 1 210 ? 7.806 -0.285 10.727 1.00 93.69 210 ARG A C 1
ATOM 1495 O O . ARG A 1 210 ? 8.483 -0.267 11.754 1.00 93.69 210 ARG A O 1
ATOM 1502 N N . ALA A 1 211 ? 6.507 0.004 10.703 1.00 93.50 211 ALA A N 1
ATOM 1503 C CA . ALA A 1 211 ? 5.709 0.320 11.883 1.00 93.50 211 ALA A CA 1
ATOM 1504 C C . ALA A 1 211 ? 5.688 -0.861 12.868 1.00 93.50 211 ALA A C 1
ATOM 1506 O O . ALA A 1 211 ? 6.039 -0.697 14.039 1.00 93.50 211 ALA A O 1
ATOM 1507 N N . GLY A 1 212 ? 5.414 -2.070 12.364 1.00 91.94 212 GLY A N 1
ATOM 1508 C CA . GLY A 1 212 ? 5.440 -3.306 13.149 1.00 91.94 212 GLY A CA 1
ATOM 1509 C C . GLY A 1 212 ? 6.805 -3.582 13.787 1.00 91.94 212 GLY A C 1
ATOM 1510 O O . GLY A 1 212 ? 6.879 -3.841 14.985 1.00 91.94 212 GLY A O 1
ATOM 1511 N N . GLN A 1 213 ? 7.899 -3.434 13.030 1.00 89.56 213 GLN A N 1
ATOM 1512 C CA . GLN A 1 213 ? 9.270 -3.569 13.555 1.00 89.56 213 GLN A CA 1
ATOM 1513 C C . GLN A 1 213 ? 9.588 -2.550 14.659 1.00 89.56 213 GLN A C 1
ATOM 1515 O O . GLN A 1 213 ? 10.327 -2.849 15.595 1.00 89.56 213 GLN A O 1
ATOM 1520 N N . ALA A 1 214 ? 9.028 -1.344 14.567 1.00 90.25 214 ALA A N 1
ATOM 1521 C CA . ALA A 1 214 ? 9.212 -0.300 15.567 1.00 90.25 214 ALA A CA 1
ATOM 1522 C C . ALA A 1 214 ? 8.257 -0.426 16.772 1.00 90.25 214 ALA A C 1
ATOM 1524 O O . ALA A 1 214 ? 8.374 0.363 17.715 1.00 90.25 214 ALA A O 1
ATOM 1525 N N . GLY A 1 215 ? 7.298 -1.362 16.742 1.00 92.38 215 GLY A N 1
ATOM 1526 C CA . GLY A 1 215 ? 6.209 -1.428 17.719 1.00 92.38 215 GLY A CA 1
ATOM 1527 C C . GLY A 1 215 ? 5.376 -0.141 17.743 1.00 92.38 215 GLY A C 1
ATOM 1528 O O . GLY A 1 215 ? 4.999 0.337 18.815 1.00 92.38 215 GLY A O 1
ATOM 1529 N N . LYS A 1 216 ? 5.174 0.478 16.575 1.00 93.25 216 LYS A N 1
ATOM 1530 C CA . LYS A 1 216 ? 4.415 1.720 16.391 1.00 93.25 216 LYS A CA 1
ATOM 1531 C C . LYS A 1 216 ? 3.200 1.470 15.507 1.00 93.25 216 LYS A C 1
ATOM 1533 O O . LYS A 1 216 ? 3.252 0.649 14.601 1.00 93.25 216 LYS A O 1
ATOM 1538 N N . ASP A 1 217 ? 2.140 2.232 15.746 1.00 92.94 217 ASP A N 1
ATOM 1539 C CA . ASP A 1 217 ? 1.011 2.328 14.819 1.00 92.94 217 ASP A CA 1
ATOM 1540 C C . ASP A 1 217 ? 1.436 3.097 13.555 1.00 92.94 217 ASP A C 1
ATOM 1542 O O . ASP A 1 217 ? 2.274 3.997 13.628 1.00 92.94 217 ASP A O 1
ATOM 1546 N N . MET A 1 218 ? 0.858 2.788 12.392 1.00 94.62 218 MET A N 1
ATOM 1547 C CA . MET A 1 218 ? 1.172 3.504 11.147 1.00 94.62 218 MET A CA 1
ATOM 1548 C C . MET A 1 218 ? 0.822 5.002 11.209 1.00 94.62 218 MET A C 1
ATOM 1550 O O . MET A 1 218 ? 1.501 5.814 10.581 1.00 94.62 218 MET A O 1
ATOM 1554 N N . SER A 1 219 ? -0.181 5.398 11.998 1.00 93.19 219 SER A N 1
ATOM 1555 C CA . SER A 1 219 ? -0.547 6.805 12.238 1.00 93.19 219 SER A CA 1
ATOM 1556 C C . SER A 1 219 ? 0.496 7.586 13.037 1.00 93.19 219 SER A C 1
ATOM 1558 O O . SER A 1 219 ? 0.420 8.811 13.097 1.00 93.19 219 SER A O 1
ATOM 1560 N N . TYR A 1 220 ? 1.493 6.908 13.617 1.00 91.75 220 TYR A N 1
ATOM 1561 C CA . TYR A 1 220 ? 2.622 7.558 14.280 1.00 91.75 220 TYR A CA 1
ATOM 1562 C C . TYR A 1 220 ? 3.478 8.394 13.312 1.00 91.75 220 TYR A C 1
ATOM 1564 O O . TYR A 1 220 ? 4.150 9.331 13.742 1.00 91.75 220 TYR A O 1
ATOM 1572 N N . TYR A 1 221 ? 3.477 8.057 12.019 1.00 92.50 221 TYR A N 1
ATOM 1573 C CA . TYR A 1 221 ? 4.347 8.664 11.011 1.00 92.50 221 TYR A CA 1
ATOM 1574 C C . TYR A 1 221 ? 3.685 9.843 10.274 1.00 92.50 221 TYR A C 1
ATOM 1576 O O . TYR A 1 221 ? 2.462 9.938 10.171 1.00 92.50 221 TYR A O 1
ATOM 1584 N N . GLU A 1 222 ? 4.497 10.755 9.724 1.00 88.94 222 GLU A N 1
ATOM 1585 C CA . GLU A 1 222 ? 4.023 11.939 8.985 1.00 88.94 222 GLU A CA 1
ATOM 1586 C C . GLU A 1 222 ? 3.479 11.564 7.593 1.00 88.94 222 GLU A C 1
ATOM 1588 O O . GLU A 1 222 ? 4.178 11.627 6.583 1.00 88.94 222 GLU A O 1
ATOM 1593 N N . LEU A 1 223 ? 2.193 11.219 7.519 1.00 90.62 223 LEU A N 1
ATOM 1594 C CA . LEU A 1 223 ? 1.558 10.685 6.302 1.00 90.62 223 LEU A CA 1
ATOM 1595 C C . LEU A 1 223 ? 1.530 11.648 5.102 1.00 90.62 223 LEU A C 1
ATOM 1597 O O . LEU A 1 223 ? 1.196 11.241 3.993 1.00 90.62 223 LEU A O 1
ATOM 1601 N N . ALA A 1 224 ? 1.907 12.913 5.298 1.00 90.69 224 ALA A N 1
ATOM 1602 C CA . ALA A 1 224 ? 2.030 13.896 4.225 1.00 90.69 224 ALA A CA 1
ATOM 1603 C C . ALA A 1 224 ? 3.072 13.501 3.161 1.00 90.69 224 ALA A C 1
ATOM 1605 O O . ALA A 1 224 ? 3.001 13.995 2.041 1.00 90.69 224 ALA A O 1
ATOM 1606 N N . ALA A 1 225 ? 4.015 12.608 3.487 1.00 92.44 225 ALA A N 1
ATOM 1607 C CA . ALA A 1 225 ? 5.005 12.101 2.537 1.00 92.44 225 ALA A CA 1
ATOM 1608 C C . ALA A 1 225 ? 4.482 10.968 1.631 1.00 92.44 225 ALA A C 1
ATOM 1610 O O . ALA A 1 225 ? 5.150 10.629 0.655 1.00 92.44 225 ALA A O 1
ATOM 1611 N N . LEU A 1 226 ? 3.318 10.370 1.928 1.00 94.12 226 LEU A N 1
ATOM 1612 C CA . LEU A 1 226 ? 2.816 9.216 1.170 1.00 94.12 226 LEU A CA 1
ATOM 1613 C C . LEU A 1 226 ? 2.576 9.515 -0.317 1.00 94.12 226 LEU A C 1
ATOM 1615 O O . LEU A 1 226 ? 3.041 8.717 -1.122 1.00 94.12 226 LEU A O 1
ATOM 1619 N N . PRO A 1 227 ? 1.952 10.643 -0.720 1.00 95.06 227 PRO A N 1
ATOM 1620 C CA . PRO A 1 227 ? 1.750 10.928 -2.142 1.00 95.06 227 PRO A CA 1
ATOM 1621 C C . PRO A 1 227 ? 3.064 11.026 -2.928 1.00 95.06 227 PRO A C 1
ATOM 1623 O O . PRO A 1 227 ? 3.179 10.459 -4.009 1.00 95.06 227 PRO A O 1
ATOM 1626 N N . GLU A 1 228 ? 4.084 11.684 -2.362 1.00 95.88 228 GLU A N 1
ATOM 1627 C CA . GLU A 1 228 ? 5.409 11.783 -2.989 1.00 95.88 228 GLU A CA 1
ATOM 1628 C C . GLU A 1 228 ? 6.087 10.407 -3.099 1.00 95.88 228 GLU A C 1
ATOM 1630 O O . GLU A 1 228 ? 6.708 10.086 -4.113 1.00 95.88 228 GLU A O 1
ATOM 1635 N N . LEU A 1 229 ? 5.969 9.582 -2.055 1.00 97.06 229 LEU A N 1
ATOM 1636 C CA . LEU A 1 229 ? 6.490 8.217 -2.056 1.00 97.06 229 LEU A CA 1
ATOM 1637 C C . LEU A 1 229 ? 5.810 7.345 -3.111 1.00 97.06 229 LEU A C 1
ATOM 1639 O O . LEU A 1 229 ? 6.505 6.612 -3.816 1.00 97.06 229 LEU A O 1
ATOM 1643 N N . THR A 1 230 ? 4.489 7.446 -3.250 1.00 96.75 230 THR A N 1
ATOM 1644 C CA . THR A 1 230 ? 3.728 6.740 -4.284 1.00 96.75 230 THR A CA 1
ATOM 1645 C C . THR A 1 230 ? 4.195 7.167 -5.673 1.00 96.75 230 THR A C 1
ATOM 1647 O O . THR A 1 230 ? 4.619 6.310 -6.441 1.00 96.75 230 THR A O 1
ATOM 1650 N N . GLU A 1 231 ? 4.266 8.470 -5.963 1.00 96.56 231 GLU A N 1
ATOM 1651 C CA . GLU A 1 231 ? 4.707 8.982 -7.272 1.00 96.56 231 GLU A CA 1
ATOM 1652 C C . GLU A 1 231 ? 6.122 8.494 -7.648 1.00 96.56 231 GLU A C 1
ATOM 1654 O O . GLU A 1 231 ? 6.387 8.078 -8.778 1.00 96.56 231 GLU A O 1
ATOM 1659 N N . ARG A 1 232 ? 7.068 8.517 -6.700 1.00 97.31 232 ARG A N 1
ATOM 1660 C CA . ARG A 1 232 ? 8.436 8.018 -6.938 1.00 97.31 232 ARG A CA 1
ATOM 1661 C C . ARG A 1 232 ? 8.468 6.507 -7.155 1.00 97.31 232 ARG A C 1
ATOM 1663 O O . ARG A 1 232 ? 9.263 6.024 -7.960 1.00 97.31 232 ARG A O 1
ATOM 1670 N N . THR A 1 233 ? 7.604 5.770 -6.465 1.00 97.06 233 THR A N 1
ATOM 1671 C CA . THR A 1 233 ? 7.473 4.317 -6.631 1.00 97.06 233 THR A CA 1
ATOM 1672 C C . THR A 1 233 ? 6.890 3.969 -7.995 1.00 97.06 233 THR A C 1
ATOM 1674 O O . THR A 1 233 ? 7.410 3.077 -8.660 1.00 97.06 233 THR A O 1
ATOM 1677 N N . GLU A 1 234 ? 5.882 4.709 -8.460 1.00 96.12 234 GLU A N 1
ATOM 1678 C CA . GLU A 1 234 ? 5.336 4.575 -9.816 1.00 96.12 234 GLU A CA 1
ATOM 1679 C C . GLU A 1 234 ? 6.419 4.797 -10.871 1.00 96.12 234 GLU A C 1
ATOM 1681 O O . GLU A 1 234 ? 6.566 3.987 -11.784 1.00 96.12 234 GLU A O 1
ATOM 1686 N N . LYS A 1 235 ? 7.250 5.837 -10.711 1.00 95.62 235 LYS A N 1
ATOM 1687 C CA . LYS A 1 235 ? 8.399 6.077 -11.601 1.00 95.62 235 LYS A CA 1
ATOM 1688 C C . LYS A 1 235 ? 9.395 4.918 -11.582 1.00 95.62 235 LYS A C 1
ATOM 1690 O O . LYS A 1 235 ? 9.884 4.530 -12.640 1.00 95.62 235 LYS A O 1
ATOM 1695 N N . ALA A 1 236 ? 9.677 4.345 -10.411 1.00 95.44 236 ALA A N 1
ATOM 1696 C CA . ALA A 1 236 ? 10.607 3.222 -10.278 1.00 95.44 236 ALA A CA 1
ATOM 1697 C C . ALA A 1 236 ? 10.070 1.951 -10.956 1.00 95.44 236 ALA A C 1
ATOM 1699 O O . ALA A 1 236 ? 10.819 1.247 -11.636 1.00 95.44 236 ALA A O 1
ATOM 1700 N N . LEU A 1 237 ? 8.768 1.680 -10.815 1.00 94.56 237 LEU A N 1
ATOM 1701 C CA . LEU A 1 237 ? 8.076 0.588 -11.505 1.00 94.56 237 LEU A CA 1
ATOM 1702 C C . LEU A 1 237 ? 8.078 0.803 -13.021 1.00 94.56 237 LEU A C 1
ATOM 1704 O O . LEU A 1 237 ? 8.466 -0.093 -13.769 1.00 94.56 237 LEU A O 1
ATOM 1708 N N . ALA A 1 238 ? 7.725 2.006 -13.478 1.00 92.75 238 ALA A N 1
ATOM 1709 C CA . ALA A 1 238 ? 7.705 2.361 -14.894 1.00 92.75 238 ALA A CA 1
ATOM 1710 C C . ALA A 1 238 ? 9.098 2.296 -15.543 1.00 92.75 238 ALA A C 1
ATOM 1712 O O . ALA A 1 238 ? 9.213 1.947 -16.714 1.00 92.75 238 ALA A O 1
ATOM 1713 N N . ALA A 1 239 ? 10.164 2.589 -14.793 1.00 93.81 239 ALA A N 1
ATOM 1714 C CA . ALA A 1 239 ? 11.545 2.454 -15.253 1.00 93.81 239 ALA A CA 1
ATOM 1715 C C . ALA A 1 239 ? 12.069 1.001 -15.221 1.00 93.81 239 ALA A C 1
ATOM 1717 O O . ALA A 1 239 ? 13.161 0.733 -15.723 1.00 93.81 239 ALA A O 1
ATOM 1718 N N . GLY A 1 240 ? 11.319 0.057 -14.637 1.00 94.25 240 GLY A N 1
ATOM 1719 C CA . GLY A 1 240 ? 11.771 -1.320 -14.410 1.00 94.25 240 GLY A CA 1
ATOM 1720 C C . GLY A 1 240 ? 12.872 -1.442 -13.349 1.00 94.25 240 GLY A C 1
ATOM 1721 O O . GLY A 1 240 ? 13.576 -2.450 -13.300 1.00 94.25 240 GLY A O 1
ATOM 1722 N N . GLU A 1 241 ? 13.043 -0.417 -12.513 1.00 94.44 241 GLU A N 1
ATOM 1723 C CA . GLU A 1 241 ? 14.013 -0.387 -11.411 1.00 94.44 241 GLU A CA 1
ATOM 1724 C C . GLU A 1 241 ? 13.467 -1.067 -10.149 1.00 94.44 241 GLU A C 1
ATOM 1726 O O . GLU A 1 241 ? 14.233 -1.463 -9.267 1.00 94.44 241 GLU A O 1
ATOM 1731 N N . LEU A 1 242 ? 12.144 -1.235 -10.084 1.00 94.12 242 LEU A N 1
ATOM 1732 C CA . LEU A 1 242 ? 11.447 -2.044 -9.097 1.00 94.12 242 LEU A CA 1
ATOM 1733 C C . LEU A 1 242 ? 10.735 -3.203 -9.805 1.00 94.12 242 LEU A C 1
ATOM 1735 O O . LEU A 1 242 ? 10.035 -3.004 -10.795 1.00 94.12 242 LEU A O 1
ATOM 1739 N N . ALA A 1 243 ? 10.933 -4.424 -9.310 1.00 90.88 243 ALA A N 1
ATOM 1740 C CA . ALA A 1 243 ? 10.293 -5.605 -9.878 1.00 90.88 243 ALA A CA 1
ATOM 1741 C C . ALA A 1 243 ? 8.801 -5.642 -9.524 1.00 90.88 243 ALA A C 1
ATOM 1743 O O . ALA A 1 243 ? 8.435 -5.390 -8.376 1.00 90.88 243 ALA A O 1
ATOM 1744 N N . THR A 1 244 ? 7.958 -6.030 -10.481 1.00 91.12 244 THR A N 1
ATOM 1745 C CA . THR A 1 244 ? 6.541 -6.316 -10.236 1.00 91.12 244 THR A CA 1
ATOM 1746 C C . THR A 1 244 ? 6.419 -7.589 -9.385 1.00 91.12 244 THR A C 1
ATOM 1748 O O . THR A 1 244 ? 6.842 -8.658 -9.835 1.00 91.12 244 THR A O 1
ATOM 1751 N N . PRO A 1 245 ? 5.893 -7.507 -8.153 1.00 89.75 245 PRO A N 1
ATOM 1752 C CA . PRO A 1 245 ? 5.691 -8.665 -7.298 1.00 89.75 245 PRO A CA 1
ATOM 1753 C C . PRO A 1 245 ? 4.479 -9.468 -7.785 1.00 89.75 245 PRO A C 1
ATOM 1755 O O . PRO A 1 245 ? 3.630 -8.969 -8.517 1.00 89.75 245 PRO A O 1
ATOM 1758 N N . SER A 1 246 ? 4.359 -10.715 -7.338 1.00 83.56 246 SER A N 1
ATOM 1759 C CA . SER A 1 246 ? 3.230 -11.580 -7.699 1.00 83.56 246 SER A CA 1
ATOM 1760 C C . SER A 1 246 ? 1.905 -11.212 -7.010 1.00 83.56 246 SER A C 1
ATOM 1762 O O . SER A 1 246 ? 0.884 -11.822 -7.319 1.00 83.56 246 SER A O 1
ATOM 1764 N N . LEU A 1 247 ? 1.921 -10.253 -6.071 1.00 88.69 247 LEU A N 1
ATOM 1765 C CA . LEU A 1 247 ? 0.801 -9.810 -5.224 1.00 88.69 247 LEU A CA 1
ATOM 1766 C C . LEU A 1 247 ? 0.070 -10.918 -4.442 1.00 88.69 247 LEU A C 1
ATOM 1768 O O . LEU A 1 247 ? -0.930 -10.639 -3.781 1.00 88.69 247 LEU A O 1
ATOM 1772 N N . TYR A 1 248 ? 0.571 -12.158 -4.445 1.00 90.12 248 TYR A N 1
ATOM 1773 C CA . TYR A 1 248 ? 0.070 -13.199 -3.555 1.00 90.12 248 TYR A CA 1
ATOM 1774 C C . TYR A 1 248 ? 0.357 -12.806 -2.104 1.00 90.12 248 TYR A C 1
ATOM 1776 O O . TYR A 1 248 ? 1.473 -12.406 -1.765 1.00 90.12 248 TYR A O 1
ATOM 1784 N N . ILE A 1 249 ? -0.627 -12.994 -1.223 1.00 82.12 249 ILE A N 1
ATOM 1785 C CA . ILE A 1 249 ? -0.538 -12.628 0.203 1.00 82.12 249 ILE A CA 1
ATOM 1786 C C . ILE A 1 249 ? 0.711 -13.237 0.879 1.00 82.12 249 ILE A C 1
ATOM 1788 O O . ILE A 1 249 ? 1.334 -12.608 1.732 1.00 82.12 249 ILE A O 1
ATOM 1792 N N . GLY A 1 250 ? 1.138 -14.434 0.460 1.00 82.62 250 GLY A N 1
ATOM 1793 C CA . GLY A 1 250 ? 2.340 -15.100 0.978 1.00 82.62 250 GLY A CA 1
ATOM 1794 C C . GLY A 1 250 ? 3.684 -14.494 0.540 1.00 82.62 250 GLY A C 1
ATOM 1795 O O . GLY A 1 250 ? 4.716 -14.840 1.114 1.00 82.62 250 GLY A O 1
ATOM 1796 N N . GLU A 1 251 ? 3.704 -13.596 -0.448 1.00 88.62 251 GLU A N 1
ATOM 1797 C CA . GLU A 1 251 ? 4.934 -13.035 -1.031 1.00 88.62 251 GLU A CA 1
ATOM 1798 C C . GLU A 1 251 ? 5.238 -11.590 -0.602 1.00 88.62 251 GLU A C 1
ATOM 1800 O O . GLU A 1 251 ? 6.263 -11.027 -0.998 1.00 88.62 251 GLU A O 1
ATOM 1805 N N . ILE A 1 252 ? 4.422 -11.005 0.281 1.00 88.88 252 ILE A N 1
ATOM 1806 C CA . ILE A 1 252 ? 4.599 -9.632 0.791 1.00 88.88 252 ILE A CA 1
ATOM 1807 C C . ILE A 1 252 ? 5.992 -9.427 1.412 1.00 88.88 252 ILE A C 1
ATOM 1809 O O . ILE A 1 252 ? 6.611 -8.378 1.238 1.00 88.88 252 ILE A O 1
ATOM 1813 N N . GLY A 1 253 ? 6.544 -10.444 2.083 1.00 88.38 253 GLY A N 1
ATOM 1814 C CA . GLY A 1 253 ? 7.901 -10.376 2.637 1.00 88.38 253 GLY A CA 1
ATOM 1815 C C . GLY A 1 253 ? 8.983 -10.173 1.567 1.00 88.38 253 GLY A C 1
ATOM 1816 O O . GLY A 1 253 ? 9.903 -9.379 1.760 1.00 88.38 253 GLY A O 1
ATOM 1817 N N . THR A 1 254 ? 8.859 -10.843 0.418 1.00 88.44 254 THR A N 1
ATOM 1818 C CA . THR A 1 254 ? 9.781 -10.674 -0.717 1.00 88.44 254 THR A CA 1
ATOM 1819 C C . THR A 1 254 ? 9.654 -9.273 -1.307 1.00 88.44 254 THR A C 1
ATOM 1821 O O . THR A 1 254 ? 10.668 -8.614 -1.533 1.00 88.44 254 THR A O 1
ATOM 1824 N N . MET A 1 255 ? 8.420 -8.790 -1.480 1.00 92.81 255 MET A N 1
ATOM 1825 C CA . MET A 1 255 ? 8.133 -7.437 -1.959 1.00 92.81 255 MET A CA 1
ATOM 1826 C C . MET A 1 255 ? 8.769 -6.364 -1.059 1.00 92.81 255 MET A C 1
ATOM 1828 O O . MET A 1 255 ? 9.486 -5.492 -1.551 1.00 92.81 255 MET A O 1
ATOM 1832 N N . ASN A 1 256 ? 8.578 -6.472 0.260 1.00 92.94 256 ASN A N 1
ATOM 1833 C CA . ASN A 1 256 ? 9.146 -5.545 1.241 1.00 92.94 256 ASN A CA 1
ATOM 1834 C C . ASN A 1 256 ? 10.677 -5.529 1.208 1.00 92.94 256 ASN A C 1
ATOM 1836 O O . ASN A 1 256 ? 11.274 -4.457 1.295 1.00 92.94 256 ASN A O 1
ATOM 1840 N N . ASN A 1 257 ? 11.318 -6.688 1.033 1.00 89.44 257 ASN A N 1
ATOM 1841 C CA . ASN A 1 257 ? 12.770 -6.761 0.888 1.00 89.44 257 ASN A CA 1
ATOM 1842 C C . ASN A 1 257 ? 13.238 -6.055 -0.388 1.00 89.44 257 ASN A C 1
ATOM 1844 O O . ASN A 1 257 ? 14.119 -5.202 -0.323 1.00 89.44 257 ASN A O 1
ATOM 1848 N N . SER A 1 258 ? 12.632 -6.356 -1.540 1.00 91.00 258 SER A N 1
ATOM 1849 C CA . SER A 1 258 ? 12.978 -5.705 -2.810 1.00 91.00 258 SER A CA 1
ATOM 1850 C C . SER A 1 258 ? 12.806 -4.188 -2.749 1.00 91.00 258 SER A C 1
ATOM 1852 O O . SER A 1 258 ? 13.661 -3.446 -3.232 1.00 91.00 258 SER A O 1
ATOM 1854 N N . TYR A 1 259 ? 11.739 -3.718 -2.109 1.00 95.69 259 TYR A N 1
ATOM 1855 C CA . TYR A 1 259 ? 11.485 -2.294 -1.960 1.00 95.69 259 TYR A CA 1
ATOM 1856 C C . TYR A 1 259 ? 12.442 -1.627 -0.968 1.00 95.69 259 TYR A C 1
ATOM 1858 O O . TYR A 1 259 ? 12.968 -0.558 -1.267 1.00 95.69 259 TYR A O 1
ATOM 1866 N N . ALA A 1 260 ? 12.784 -2.284 0.147 1.00 93.25 260 ALA A N 1
ATOM 1867 C CA . ALA A 1 260 ? 13.822 -1.806 1.062 1.00 93.25 260 ALA A CA 1
ATOM 1868 C C . ALA A 1 260 ? 15.155 -1.555 0.336 1.00 93.25 260 ALA A C 1
ATOM 1870 O O . ALA A 1 260 ? 15.790 -0.524 0.560 1.00 93.25 260 ALA A O 1
ATOM 1871 N N . LEU A 1 261 ? 15.538 -2.449 -0.585 1.00 89.75 261 LEU A N 1
ATOM 1872 C CA . LEU A 1 261 ? 16.734 -2.283 -1.416 1.00 89.75 261 LEU A CA 1
ATOM 1873 C C . LEU A 1 261 ? 16.633 -1.103 -2.378 1.00 89.75 261 LEU A C 1
ATOM 1875 O O . LEU A 1 261 ? 17.628 -0.412 -2.594 1.00 89.75 261 LEU A O 1
ATOM 1879 N N . ALA A 1 262 ? 15.458 -0.861 -2.958 1.00 94.62 262 ALA A N 1
ATOM 1880 C CA . ALA A 1 262 ? 15.234 0.292 -3.824 1.00 94.62 262 ALA A CA 1
ATOM 1881 C C . ALA A 1 262 ? 15.376 1.607 -3.040 1.00 94.62 262 ALA A C 1
ATOM 1883 O O . ALA A 1 262 ? 16.086 2.514 -3.480 1.00 94.62 262 ALA A O 1
ATOM 1884 N N . VAL A 1 263 ? 14.794 1.680 -1.838 1.00 94.69 263 VAL A N 1
ATOM 1885 C CA . VAL A 1 263 ? 14.951 2.830 -0.935 1.00 94.69 263 VAL A CA 1
ATOM 1886 C C . VAL A 1 263 ? 16.416 3.010 -0.525 1.00 94.69 263 VAL A C 1
ATOM 1888 O O . VAL A 1 263 ? 16.935 4.127 -0.537 1.00 94.69 263 VAL A O 1
ATOM 1891 N N . GLU A 1 264 ? 17.121 1.924 -0.200 1.00 90.50 264 GLU A N 1
ATOM 1892 C CA . GLU A 1 264 ? 18.539 1.979 0.157 1.00 90.50 264 GLU A CA 1
ATOM 1893 C C . GLU A 1 264 ? 19.397 2.455 -1.009 1.00 90.50 264 GLU A C 1
ATOM 1895 O O . GLU A 1 264 ? 20.266 3.293 -0.805 1.00 90.50 264 GLU A O 1
ATOM 1900 N N . ARG A 1 265 ? 19.147 1.993 -2.233 1.00 93.50 265 ARG A N 1
ATOM 1901 C CA . ARG A 1 265 ? 19.864 2.436 -3.440 1.00 93.50 265 ARG A CA 1
ATOM 1902 C C . ARG A 1 265 ? 19.461 3.831 -3.912 1.00 93.50 265 ARG A C 1
ATOM 1904 O O . ARG A 1 265 ? 20.056 4.326 -4.861 1.00 93.50 265 ARG A O 1
ATOM 1911 N N . ASP A 1 266 ? 18.503 4.454 -3.230 1.00 95.25 266 ASP A N 1
ATOM 1912 C CA . ASP A 1 266 ? 17.930 5.748 -3.587 1.00 95.25 266 ASP A CA 1
ATOM 1913 C C . ASP A 1 266 ? 17.353 5.769 -5.012 1.00 95.25 266 ASP A C 1
ATOM 1915 O O . ASP A 1 266 ? 17.439 6.762 -5.736 1.00 95.25 266 ASP A O 1
ATOM 1919 N N . VAL A 1 267 ? 16.759 4.642 -5.420 1.00 95.69 267 VAL A N 1
ATOM 1920 C CA . VAL A 1 267 ? 16.038 4.510 -6.690 1.00 95.69 267 VAL A CA 1
ATOM 1921 C C . VAL A 1 267 ? 14.983 5.609 -6.757 1.00 95.69 267 VAL A C 1
ATOM 1923 O O . VAL A 1 267 ? 14.227 5.789 -5.806 1.00 95.69 267 VAL A O 1
ATOM 1926 N N . GLN A 1 268 ? 14.971 6.388 -7.841 1.00 96.25 268 GLN A N 1
ATOM 1927 C CA . GLN A 1 268 ? 14.068 7.536 -8.022 1.00 96.25 268 GLN A CA 1
ATOM 1928 C C . GLN A 1 268 ? 14.038 8.531 -6.835 1.00 96.25 268 GLN A C 1
ATOM 1930 O O . GLN A 1 268 ? 13.047 9.233 -6.607 1.00 96.25 268 GLN A O 1
ATOM 1935 N N . GLY A 1 269 ? 15.119 8.620 -6.052 1.00 95.81 269 GLY A N 1
ATOM 1936 C CA . GLY A 1 269 ? 15.197 9.496 -4.882 1.00 95.81 269 GLY A CA 1
ATOM 1937 C C . GLY A 1 269 ? 14.285 9.073 -3.719 1.00 95.81 269 GLY A C 1
ATOM 1938 O O . GLY A 1 269 ? 13.833 9.925 -2.953 1.00 95.81 269 GLY A O 1
ATOM 1939 N N . LEU A 1 270 ? 13.944 7.783 -3.613 1.00 96.31 270 LEU A N 1
ATOM 1940 C CA . LEU A 1 270 ? 13.070 7.244 -2.564 1.00 96.31 270 LEU A CA 1
ATOM 1941 C C . LEU A 1 270 ? 13.634 7.420 -1.145 1.00 96.31 270 LEU A C 1
ATOM 1943 O O . LEU A 1 270 ? 12.868 7.427 -0.180 1.00 96.31 270 LEU A O 1
ATOM 1947 N N . ARG A 1 271 ? 14.954 7.555 -0.974 1.00 94.62 271 ARG A N 1
ATOM 1948 C CA . ARG A 1 271 ? 15.588 7.531 0.350 1.00 94.62 271 ARG A CA 1
ATOM 1949 C C . ARG A 1 271 ? 15.167 8.714 1.216 1.00 94.62 271 ARG A C 1
ATOM 1951 O O . ARG A 1 271 ? 14.900 8.532 2.404 1.00 94.62 271 ARG A O 1
ATOM 1958 N N . GLU A 1 272 ? 15.129 9.918 0.649 1.00 94.38 272 GLU A N 1
ATOM 1959 C CA . GLU A 1 272 ? 14.872 11.139 1.418 1.00 94.38 272 GLU A CA 1
ATOM 1960 C C . GLU A 1 272 ? 13.439 11.207 1.974 1.00 94.38 272 GLU A C 1
ATOM 1962 O O . GLU A 1 272 ? 13.300 11.404 3.187 1.00 94.38 272 GLU A O 1
ATOM 1967 N N . PRO A 1 273 ? 1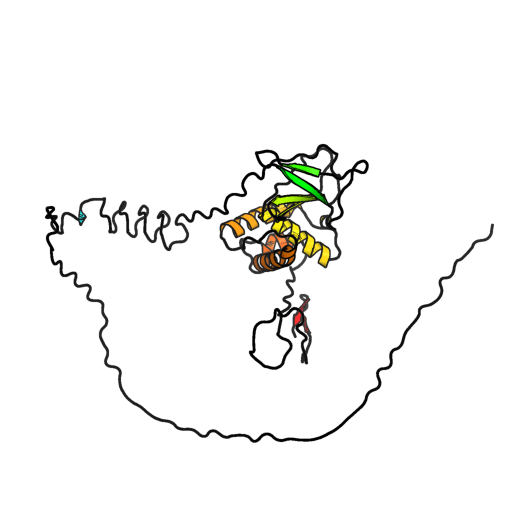2.376 10.970 1.179 1.00 95.44 273 PRO A N 1
ATOM 1968 C CA . PRO A 1 273 ? 11.013 10.987 1.707 1.00 95.44 273 PRO A CA 1
ATOM 1969 C C . PRO A 1 273 ? 10.776 9.891 2.753 1.00 95.44 273 PRO A C 1
ATOM 1971 O O . PRO A 1 273 ? 10.150 10.157 3.778 1.00 95.44 273 PRO A O 1
ATOM 1974 N N . TRP A 1 274 ? 11.349 8.691 2.574 1.00 95.56 274 TRP A N 1
ATOM 1975 C CA . TRP A 1 274 ? 11.293 7.633 3.593 1.00 95.56 274 TRP A CA 1
ATOM 1976 C C . TRP A 1 274 ? 12.026 8.020 4.881 1.00 95.56 274 TRP A C 1
ATOM 1978 O O . TRP A 1 274 ? 11.531 7.752 5.976 1.00 95.56 274 TRP A O 1
ATOM 1988 N N . ARG A 1 275 ? 13.189 8.674 4.776 1.00 92.38 275 ARG A N 1
ATOM 1989 C CA . ARG A 1 275 ? 13.930 9.184 5.939 1.00 92.38 275 ARG A CA 1
ATOM 1990 C C . ARG A 1 275 ? 13.114 10.223 6.704 1.00 92.38 275 ARG A C 1
ATOM 1992 O O . ARG A 1 275 ? 13.078 10.168 7.932 1.00 92.38 275 ARG A O 1
ATOM 1999 N N . LYS A 1 276 ? 12.464 11.148 5.990 1.00 92.50 276 LYS A N 1
ATOM 2000 C CA . LYS A 1 276 ? 11.587 12.157 6.591 1.00 92.50 276 LYS A CA 1
ATOM 2001 C C . LYS A 1 276 ? 10.395 11.496 7.287 1.00 92.50 276 LYS A C 1
ATOM 2003 O O . LYS A 1 276 ? 10.168 11.764 8.462 1.00 92.50 276 LYS A O 1
ATOM 2008 N N . LEU A 1 277 ? 9.703 10.589 6.594 1.00 93.94 277 LEU A N 1
ATOM 2009 C CA . LEU A 1 277 ? 8.530 9.883 7.111 1.00 93.94 277 LEU A CA 1
ATOM 2010 C C . LEU A 1 277 ? 8.841 9.104 8.395 1.00 93.94 277 LEU A C 1
ATOM 2012 O O . LEU A 1 277 ? 8.085 9.183 9.358 1.00 93.94 277 LEU A O 1
ATOM 2016 N N . LEU A 1 278 ? 9.953 8.362 8.421 1.00 92.12 278 LEU A N 1
ATOM 2017 C CA . LEU A 1 278 ? 10.299 7.470 9.532 1.00 92.12 278 LEU A CA 1
ATOM 2018 C C . LEU A 1 278 ? 11.069 8.160 10.671 1.00 92.12 278 LEU A C 1
ATOM 2020 O O . LEU A 1 278 ? 11.369 7.511 11.675 1.00 92.12 278 LEU A O 1
ATOM 2024 N N . GLY A 1 279 ? 11.418 9.444 10.524 1.00 84.94 279 GLY A N 1
ATOM 2025 C CA . GLY A 1 279 ? 12.087 10.258 11.548 1.00 84.94 279 GLY A CA 1
ATOM 2026 C C . GLY A 1 279 ? 13.503 9.811 11.943 1.00 84.94 279 GLY A C 1
ATOM 2027 O O . GLY A 1 279 ? 14.118 10.431 12.805 1.00 84.94 279 GLY A O 1
ATOM 2028 N N . ASN A 1 280 ? 14.038 8.754 11.325 1.00 71.94 280 ASN A N 1
ATOM 2029 C CA . ASN A 1 280 ? 15.311 8.119 11.668 1.00 71.94 280 ASN A CA 1
ATOM 2030 C C . ASN A 1 280 ? 16.125 7.786 10.411 1.00 71.94 280 ASN A C 1
ATOM 2032 O O . ASN A 1 280 ? 15.585 7.653 9.310 1.00 71.94 280 ASN A O 1
ATOM 2036 N N . ARG A 1 281 ? 17.443 7.579 10.577 1.00 63.16 281 ARG A N 1
ATOM 2037 C CA . ARG A 1 281 ? 18.251 6.913 9.545 1.00 63.16 281 ARG A CA 1
ATOM 2038 C C . ARG A 1 281 ? 17.640 5.538 9.297 1.00 63.16 281 ARG A C 1
ATOM 2040 O O . ARG A 1 281 ? 17.518 4.743 10.226 1.00 63.16 281 ARG A O 1
ATOM 2047 N N . LEU A 1 282 ? 17.233 5.288 8.057 1.00 64.50 282 LEU A N 1
ATOM 2048 C CA . LEU A 1 282 ? 16.729 3.997 7.618 1.00 64.50 282 LEU A CA 1
ATOM 2049 C C . LEU A 1 282 ? 17.842 2.958 7.805 1.00 64.50 282 LEU A C 1
ATOM 2051 O O . LEU A 1 282 ? 18.720 2.826 6.959 1.00 64.50 282 LEU A O 1
ATOM 2055 N N . LEU A 1 283 ? 17.842 2.261 8.940 1.00 57.25 283 LEU A N 1
ATOM 2056 C CA . LEU A 1 283 ? 18.699 1.101 9.122 1.00 57.25 283 LEU A CA 1
ATOM 2057 C C . LEU A 1 283 ? 18.066 -0.048 8.356 1.00 57.25 283 LEU A C 1
ATOM 2059 O O . LEU A 1 283 ? 16.979 -0.531 8.703 1.00 57.25 283 LEU A O 1
ATOM 2063 N N . VAL A 1 284 ? 18.734 -0.417 7.272 1.00 57.94 284 VAL A N 1
ATOM 2064 C CA . VAL A 1 284 ? 18.514 -1.668 6.564 1.00 57.94 284 VAL A CA 1
ATOM 2065 C C . VAL A 1 284 ? 19.599 -2.605 7.077 1.00 57.94 284 VAL A C 1
ATOM 2067 O O . VAL A 1 284 ? 20.751 -2.549 6.658 1.00 57.94 284 VAL A O 1
ATOM 2070 N N . GLY A 1 285 ? 19.252 -3.399 8.088 1.00 52.69 285 GLY A N 1
ATOM 2071 C CA . GLY A 1 285 ? 20.109 -4.484 8.540 1.00 52.69 285 GLY A CA 1
ATOM 2072 C C . GLY A 1 285 ? 20.012 -5.618 7.531 1.00 52.69 285 GLY A C 1
ATOM 2073 O O . GLY A 1 285 ? 18.950 -6.217 7.377 1.00 52.69 285 GLY A O 1
ATOM 2074 N N . TRP A 1 286 ? 21.104 -5.914 6.839 1.00 49.22 286 TRP A N 1
ATOM 2075 C CA . TRP A 1 286 ? 21.194 -7.117 6.028 1.00 49.22 286 TRP A CA 1
ATOM 2076 C C . TRP A 1 286 ? 21.426 -8.303 6.964 1.00 49.22 286 TRP A C 1
ATOM 2078 O O . TRP A 1 286 ? 22.450 -8.364 7.642 1.00 49.22 286 TRP A O 1
ATOM 2088 N N . SER A 1 287 ? 20.511 -9.273 6.985 1.00 49.31 287 SER A N 1
ATOM 2089 C CA . SER A 1 287 ? 20.921 -10.631 7.337 1.00 49.31 287 SER A CA 1
ATOM 2090 C C . SER A 1 287 ? 21.537 -11.223 6.077 1.00 49.31 287 SER A C 1
ATOM 2092 O O . SER A 1 287 ? 20.851 -11.570 5.117 1.00 49.31 287 SER A O 1
ATOM 2094 N N . VAL A 1 288 ? 22.865 -11.265 6.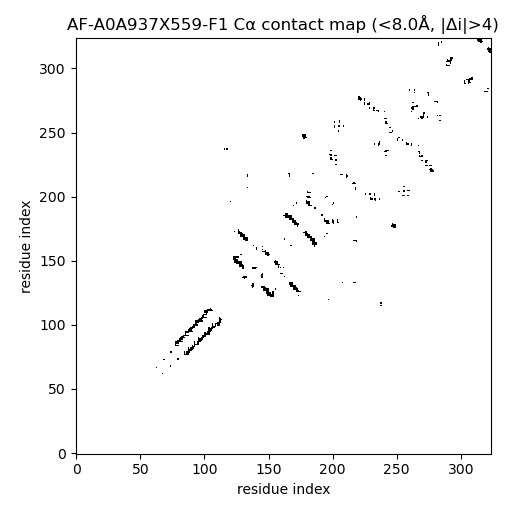024 1.00 42.31 288 VAL A N 1
ATOM 2095 C CA . VAL A 1 288 ? 23.523 -12.083 5.010 1.00 42.31 288 VAL A CA 1
ATOM 2096 C C . VAL A 1 288 ? 23.269 -13.517 5.442 1.00 42.31 288 VAL A C 1
ATOM 2098 O O . VAL A 1 288 ? 23.800 -13.963 6.458 1.00 42.31 288 VAL A O 1
ATOM 2101 N N . ALA A 1 289 ? 22.433 -14.237 4.699 1.00 43.91 289 ALA A N 1
ATOM 2102 C CA . ALA A 1 289 ? 22.417 -15.682 4.785 1.00 43.91 289 ALA A CA 1
ATOM 2103 C C . ALA A 1 289 ? 23.814 -16.174 4.370 1.00 43.91 289 ALA A C 1
ATOM 2105 O O . ALA A 1 289 ? 24.100 -16.385 3.192 1.00 43.91 289 ALA A O 1
ATOM 2106 N N . GLY A 1 290 ? 24.716 -16.343 5.339 1.00 44.62 290 GLY A N 1
ATOM 2107 C CA . GLY A 1 290 ? 25.784 -17.331 5.205 1.00 44.62 290 GLY A CA 1
ATOM 2108 C C . GLY A 1 290 ? 25.156 -18.713 4.990 1.00 44.62 290 GLY A C 1
ATOM 2109 O O . GLY A 1 290 ? 23.944 -18.860 5.006 1.00 44.62 290 GLY A O 1
ATOM 2110 N N . ASN A 1 291 ? 25.922 -19.774 4.826 1.00 45.38 291 ASN A N 1
ATOM 2111 C CA . ASN A 1 291 ? 25.394 -21.148 4.878 1.00 45.38 291 ASN A CA 1
ATOM 2112 C C . ASN A 1 291 ? 25.739 -21.855 6.196 1.00 45.38 291 ASN A C 1
ATOM 2114 O O . ASN A 1 291 ? 25.557 -23.061 6.306 1.00 45.38 291 ASN A O 1
ATOM 2118 N N . GLY A 1 292 ? 26.305 -21.124 7.158 1.00 43.78 292 GLY A N 1
ATOM 2119 C CA . GLY A 1 292 ? 26.565 -21.551 8.530 1.00 43.78 292 GLY A CA 1
ATOM 2120 C C . GLY A 1 292 ? 27.610 -22.655 8.690 1.00 43.78 292 GLY A C 1
ATOM 2121 O O . GLY A 1 292 ? 28.115 -22.886 9.785 1.00 43.78 292 GLY A O 1
ATOM 2122 N N . LEU A 1 293 ? 28.020 -23.277 7.586 1.00 39.66 293 LEU A N 1
ATOM 2123 C CA . LEU A 1 293 ? 29.022 -24.324 7.515 1.00 39.66 293 LEU A CA 1
ATOM 2124 C C . LEU A 1 293 ? 30.380 -23.752 7.120 1.00 39.66 293 LEU A C 1
ATOM 2126 O O . LEU A 1 293 ? 30.529 -23.049 6.118 1.00 39.66 293 LEU A O 1
ATOM 2130 N N . MET A 1 294 ? 31.411 -24.178 7.843 1.00 46.22 294 MET A N 1
ATOM 2131 C CA . MET A 1 294 ? 32.771 -24.122 7.332 1.00 46.22 294 MET A CA 1
ATOM 2132 C C . MET A 1 294 ? 32.889 -25.126 6.171 1.00 46.22 294 MET A C 1
ATOM 2134 O O . MET A 1 294 ? 33.043 -26.318 6.396 1.00 46.22 294 MET A O 1
ATOM 2138 N N . GLY A 1 295 ? 32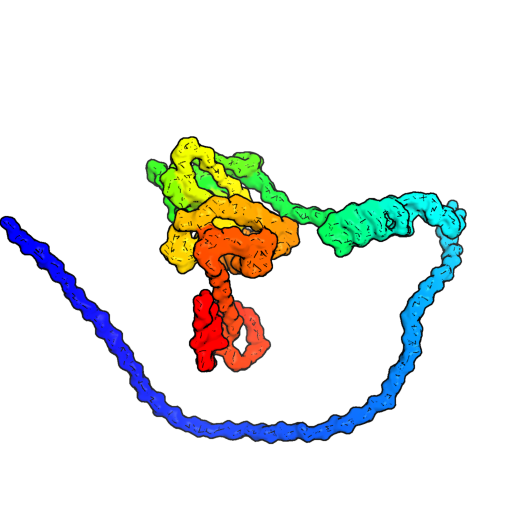.783 -24.638 4.931 1.00 46.22 295 GLY A N 1
ATOM 2139 C CA . GLY A 1 295 ? 33.126 -25.357 3.698 1.00 46.22 295 GLY A CA 1
ATOM 2140 C C . GLY A 1 295 ? 32.311 -26.619 3.368 1.00 46.22 295 GLY A C 1
ATOM 2141 O O . GLY A 1 295 ? 32.635 -27.707 3.817 1.00 46.22 295 GLY A O 1
ATOM 2142 N N . SER A 1 296 ? 31.377 -26.521 2.417 1.00 39.00 296 SER A N 1
ATOM 2143 C CA . SER A 1 296 ? 31.448 -27.328 1.183 1.00 39.00 296 SER A CA 1
ATOM 2144 C C . SER A 1 296 ? 30.440 -26.812 0.139 1.00 39.00 296 SER A C 1
ATOM 2146 O O . SER A 1 296 ? 29.271 -26.614 0.466 1.00 39.00 296 SER A O 1
ATOM 2148 N N . PRO A 1 297 ? 30.849 -26.609 -1.128 1.00 42.25 297 PRO A N 1
ATOM 2149 C CA . PRO A 1 297 ? 30.050 -26.006 -2.200 1.00 42.25 297 PRO A CA 1
ATOM 2150 C C . PRO A 1 297 ? 29.012 -26.971 -2.806 1.00 42.25 297 PRO A C 1
ATOM 2152 O O . PRO A 1 297 ? 28.862 -27.056 -4.026 1.00 42.25 297 PRO A O 1
ATOM 2155 N N . ARG A 1 298 ? 28.285 -27.738 -1.984 1.00 38.78 298 ARG A N 1
ATOM 2156 C CA . ARG A 1 298 ? 27.259 -28.668 -2.478 1.00 38.78 298 ARG A CA 1
ATOM 2157 C C . ARG A 1 298 ? 25.835 -28.202 -2.143 1.00 38.78 298 ARG A C 1
ATOM 2159 O O . ARG A 1 298 ? 25.167 -28.762 -1.293 1.00 38.78 298 ARG A O 1
ATOM 2166 N N . ARG A 1 299 ? 25.407 -27.231 -2.963 1.00 45.09 299 ARG A N 1
ATOM 2167 C CA . ARG A 1 299 ? 24.070 -27.031 -3.570 1.00 45.09 299 ARG A CA 1
ATOM 2168 C C . ARG A 1 299 ? 22.902 -26.517 -2.690 1.00 45.09 299 ARG A C 1
ATOM 2170 O O . ARG A 1 299 ? 22.103 -27.287 -2.181 1.00 45.09 299 ARG A O 1
ATOM 2177 N N . ASN A 1 300 ? 22.722 -25.192 -2.738 1.00 45.31 300 ASN A N 1
ATOM 2178 C CA . ASN A 1 300 ? 21.453 -24.491 -3.030 1.00 45.31 300 ASN A CA 1
ATOM 2179 C C . ASN A 1 300 ? 20.274 -24.515 -2.024 1.00 45.31 300 ASN A C 1
ATOM 2181 O O . ASN A 1 300 ? 19.140 -24.304 -2.454 1.00 45.31 300 ASN A O 1
ATOM 2185 N N . SER A 1 301 ? 20.473 -24.695 -0.715 1.00 47.12 301 SER A N 1
ATOM 2186 C CA . SER A 1 301 ? 19.382 -24.464 0.253 1.00 47.12 301 SER A CA 1
ATOM 2187 C C . SER A 1 301 ? 19.237 -22.978 0.617 1.00 47.12 301 SER A C 1
ATOM 2189 O O . SER A 1 301 ? 20.225 -22.269 0.806 1.00 47.12 301 SER A O 1
ATOM 2191 N N . ILE A 1 302 ? 17.992 -22.504 0.715 1.00 47.97 302 ILE A N 1
ATOM 2192 C CA . ILE A 1 302 ? 17.624 -21.138 1.113 1.00 47.97 302 ILE A CA 1
ATOM 2193 C C . ILE A 1 302 ? 18.065 -20.941 2.572 1.00 47.97 302 ILE A C 1
ATOM 2195 O O . ILE A 1 302 ? 17.573 -21.637 3.455 1.00 47.97 302 ILE A O 1
ATOM 2199 N N . GLY A 1 303 ? 19.015 -20.037 2.826 1.00 50.91 303 GLY A N 1
ATOM 2200 C CA . GLY A 1 303 ? 19.658 -19.846 4.135 1.00 50.91 303 GLY A CA 1
ATOM 2201 C C . GLY A 1 303 ? 18.784 -19.137 5.173 1.00 50.91 303 GLY A C 1
ATOM 2202 O O . GLY A 1 303 ? 19.129 -18.056 5.638 1.00 50.91 303 GLY A O 1
ATOM 2203 N N . ARG A 1 304 ? 17.630 -19.724 5.511 1.00 43.50 304 ARG A N 1
ATOM 2204 C CA . ARG A 1 304 ? 16.782 -19.271 6.628 1.00 43.50 304 ARG A CA 1
ATOM 2205 C C . ARG A 1 304 ? 17.257 -19.801 7.989 1.00 43.50 304 ARG A C 1
ATOM 2207 O O . ARG A 1 304 ? 16.941 -19.179 8.992 1.00 43.50 304 ARG A O 1
ATOM 2214 N N . ASP A 1 305 ? 18.089 -20.845 7.995 1.00 43.88 305 ASP A N 1
ATOM 2215 C CA . ASP A 1 305 ? 18.611 -21.517 9.202 1.00 43.88 305 ASP A CA 1
ATOM 2216 C C . ASP A 1 305 ? 20.139 -21.406 9.321 1.00 43.88 305 ASP A C 1
ATOM 2218 O O . ASP A 1 305 ? 20.840 -22.291 9.809 1.00 43.88 305 ASP A O 1
ATOM 2222 N N . THR A 1 306 ? 20.692 -20.323 8.793 1.00 50.03 306 THR A N 1
ATOM 2223 C CA . THR A 1 306 ? 22.127 -20.092 8.820 1.00 50.03 306 THR A CA 1
ATOM 2224 C C . THR A 1 306 ? 22.585 -19.691 10.214 1.00 50.03 306 THR A C 1
ATOM 2226 O O . THR A 1 306 ? 22.445 -18.537 10.615 1.00 50.03 306 THR A O 1
ATOM 2229 N N . GLU A 1 307 ? 23.233 -20.615 10.911 1.00 53.12 307 GLU A N 1
ATOM 2230 C CA . GLU A 1 307 ? 23.910 -20.339 12.175 1.00 53.12 307 GLU A CA 1
ATOM 2231 C C . GLU A 1 307 ? 25.388 -20.005 11.953 1.00 53.12 307 GLU A C 1
ATOM 2233 O O . GLU A 1 307 ? 26.110 -20.695 11.238 1.00 53.12 307 GLU A O 1
ATOM 2238 N N . LEU A 1 308 ? 25.884 -18.943 12.579 1.00 60.41 308 LEU A N 1
ATOM 2239 C CA . LEU A 1 308 ? 27.310 -18.627 12.564 1.00 60.41 308 LEU A CA 1
ATOM 2240 C C . LEU A 1 308 ? 28.016 -19.499 13.600 1.00 60.41 308 LEU A C 1
ATOM 2242 O O . LEU A 1 308 ? 27.909 -19.255 14.796 1.00 60.41 308 LEU A O 1
ATOM 2246 N N . THR A 1 309 ? 28.749 -20.511 13.137 1.00 49.22 309 THR A N 1
ATOM 2247 C CA . THR A 1 309 ? 29.312 -21.533 14.034 1.00 49.22 309 THR A CA 1
ATOM 2248 C C . THR A 1 309 ? 30.406 -20.985 14.968 1.00 49.22 309 THR A C 1
ATOM 2250 O O . THR A 1 309 ? 30.563 -21.489 16.075 1.00 49.22 309 THR A O 1
ATOM 2253 N N . VAL A 1 310 ? 31.156 -19.944 14.572 1.00 62.91 310 VAL A N 1
ATOM 2254 C CA . VAL A 1 310 ? 32.183 -19.301 15.425 1.00 62.91 310 VAL A CA 1
ATOM 2255 C C . VAL A 1 310 ? 32.432 -17.837 14.999 1.00 62.91 310 VAL A C 1
ATOM 2257 O O . VAL A 1 310 ? 33.460 -17.549 14.375 1.00 62.91 310 VAL A O 1
ATOM 2260 N N . PRO A 1 311 ? 31.530 -16.877 15.279 1.00 71.06 311 PRO A N 1
ATOM 2261 C CA . PRO A 1 311 ? 31.850 -15.472 15.044 1.00 71.06 311 PRO A CA 1
ATOM 2262 C C . PRO A 1 311 ? 33.014 -15.068 15.961 1.00 71.06 311 PRO A C 1
ATOM 2264 O O . PRO A 1 311 ? 32.956 -15.244 17.178 1.00 71.06 311 PRO A O 1
ATOM 2267 N N . LYS A 1 312 ? 34.109 -14.561 15.380 1.00 69.81 312 LYS A N 1
ATOM 2268 C CA . LYS A 1 312 ? 35.291 -14.137 16.157 1.00 69.81 312 LYS A CA 1
ATOM 2269 C C . LYS A 1 312 ? 35.056 -12.828 16.908 1.00 69.81 312 LYS A C 1
ATOM 2271 O O . LYS A 1 312 ? 35.782 -12.534 17.854 1.00 69.81 312 LYS A O 1
ATOM 2276 N N . GLY A 1 313 ? 34.065 -12.054 16.488 1.00 62.72 313 GLY A N 1
ATOM 2277 C CA . GLY A 1 313 ? 33.646 -10.835 17.146 1.00 62.72 313 GLY A CA 1
ATOM 2278 C C . GLY A 1 313 ? 32.264 -10.444 16.662 1.00 62.72 313 GLY A C 1
ATOM 2279 O O . GLY A 1 313 ? 31.888 -10.724 15.536 1.00 62.72 313 GLY A O 1
ATOM 2280 N N . LEU A 1 314 ? 31.507 -9.806 17.537 1.00 74.62 314 LEU A N 1
ATOM 2281 C CA . LEU A 1 314 ? 30.284 -9.114 17.175 1.00 74.62 314 LEU A CA 1
ATOM 2282 C C . LEU A 1 314 ? 30.508 -7.667 17.571 1.00 74.62 314 LEU A C 1
ATOM 2284 O O . LEU A 1 314 ? 30.861 -7.386 18.718 1.00 74.62 314 LEU A O 1
ATOM 2288 N N . THR A 1 315 ? 30.352 -6.750 16.626 1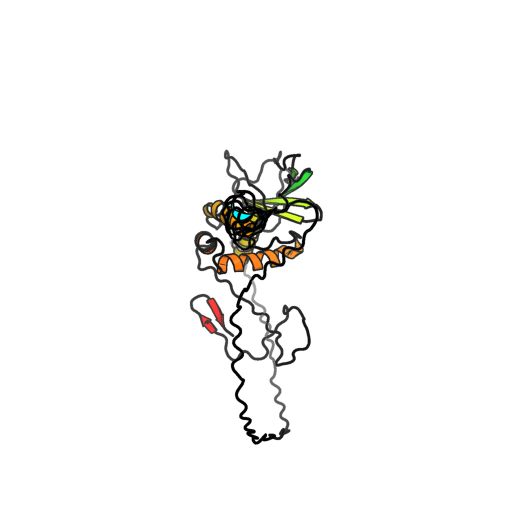.00 76.00 315 THR A N 1
ATOM 2289 C CA . THR A 1 315 ? 30.369 -5.325 16.939 1.00 76.00 315 THR A CA 1
ATOM 2290 C C . THR A 1 315 ? 29.202 -4.632 16.270 1.00 76.00 315 THR A C 1
ATOM 2292 O O . THR A 1 315 ? 28.702 -5.065 15.236 1.00 76.00 315 THR A O 1
ATOM 2295 N N . MET A 1 316 ? 28.740 -3.563 16.899 1.00 67.25 316 MET A N 1
ATOM 2296 C CA . MET A 1 316 ? 27.667 -2.730 16.394 1.00 67.25 316 MET A CA 1
ATOM 2297 C C . MET A 1 316 ? 28.180 -1.299 16.372 1.00 67.25 316 MET A C 1
ATOM 2299 O O . MET A 1 316 ? 28.707 -0.810 17.374 1.00 67.25 316 MET A O 1
ATOM 2303 N N . ASP A 1 317 ? 28.088 -0.631 15.225 1.00 59.41 317 ASP A N 1
ATOM 2304 C CA . ASP A 1 317 ? 28.494 0.771 15.154 1.00 59.41 317 ASP A CA 1
ATOM 2305 C C . ASP A 1 317 ? 27.449 1.690 15.817 1.00 59.41 317 ASP A C 1
ATOM 2307 O O . ASP A 1 317 ? 26.349 1.274 16.184 1.00 59.41 317 ASP A O 1
ATOM 2311 N N . LYS A 1 318 ? 27.774 2.982 15.968 1.00 57.56 318 LYS A N 1
ATOM 2312 C CA . LYS A 1 318 ? 26.833 3.985 16.509 1.00 57.56 318 LYS A CA 1
ATOM 2313 C C . LYS A 1 318 ? 25.573 4.154 15.653 1.00 57.56 318 LYS A C 1
ATOM 2315 O O . LYS A 1 318 ? 24.630 4.798 16.105 1.00 57.56 318 LYS A O 1
ATOM 2320 N N . ALA A 1 319 ? 25.585 3.654 14.419 1.00 45.25 319 ALA A N 1
ATOM 2321 C CA . ALA A 1 319 ? 24.421 3.652 13.560 1.00 45.25 319 ALA A CA 1
ATOM 2322 C C . ALA A 1 319 ? 23.551 2.409 13.786 1.00 45.25 319 ALA A C 1
ATOM 2324 O O . ALA A 1 319 ? 22.412 2.456 13.373 1.00 45.25 319 ALA A O 1
ATOM 2325 N N . GLY A 1 320 ? 23.996 1.362 14.486 1.00 50.25 320 GLY A N 1
ATOM 2326 C CA . GLY A 1 320 ? 23.206 0.148 14.717 1.00 50.25 320 GLY A CA 1
ATOM 2327 C C . GLY A 1 320 ? 23.405 -0.932 13.653 1.00 50.25 320 GLY A C 1
ATOM 2328 O O . GLY A 1 320 ? 22.639 -1.891 13.612 1.00 50.25 320 GLY A O 1
ATOM 2329 N N . ASN A 1 321 ? 24.420 -0.800 12.793 1.00 59.59 321 ASN A N 1
ATOM 2330 C CA . ASN A 1 321 ? 24.777 -1.864 11.859 1.00 59.59 321 ASN A CA 1
ATOM 2331 C C . ASN A 1 321 ? 25.523 -2.969 12.613 1.00 59.59 321 ASN A C 1
ATOM 2333 O O . ASN A 1 321 ? 26.479 -2.675 13.333 1.00 59.59 321 ASN A O 1
ATOM 2337 N N . LEU A 1 322 ? 25.095 -4.222 12.438 1.00 66.25 322 LEU A N 1
ATOM 2338 C CA . LEU A 1 322 ? 25.730 -5.393 13.041 1.00 66.25 322 LEU A CA 1
ATOM 2339 C C . LEU A 1 322 ? 26.849 -5.918 12.131 1.00 66.25 322 LEU A C 1
ATOM 2341 O O . LEU A 1 322 ? 26.605 -6.252 10.974 1.00 66.25 322 LEU A O 1
ATOM 2345 N N . TYR A 1 323 ? 28.057 -6.025 12.676 1.00 62.91 323 TYR A N 1
ATOM 2346 C CA . TYR A 1 323 ? 29.222 -6.631 12.036 1.00 62.91 323 TYR A CA 1
ATOM 2347 C C . TYR A 1 323 ? 29.575 -7.920 12.777 1.00 62.91 323 TYR A C 1
ATOM 2349 O O . TYR A 1 323 ? 29.580 -7.952 14.013 1.00 62.91 323 TYR A O 1
ATOM 2357 N N . ILE A 1 324 ? 29.864 -8.965 12.007 1.00 70.06 324 ILE A N 1
ATOM 2358 C CA . ILE A 1 324 ? 30.136 -10.336 12.454 1.00 70.06 324 ILE A CA 1
ATOM 2359 C C . ILE A 1 324 ? 31.519 -10.750 11.950 1.00 70.06 324 ILE A C 1
ATOM 2361 O O . ILE A 1 324 ? 31.813 -10.422 10.779 1.00 70.06 324 ILE A O 1
#

Radius of gyration: 33.37 Å; Cα contacts (8 Å, |Δi|>4): 411; chains: 1; bounding box: 84×53×121 Å

Sequence (324 aa):
MAGVKKGFPAAFALGVAIAAVCGLSACTQVPRINATATKAADTSEPGVVDVSPRNTLTSSATTLGGLAVGPAELAKTNAAIVGNNAAGIVGNNAAGIVGNNAAGVVGNNAAGFRTLGLESESAIQDALVYLTDPEDRFYKVGGEFVETHTDATGKYAFKTGIPIGMSVIVNVLLAKDQREVGYTVPRSGGDNKVDISLATTFVTEYLRFRAGQAGKDMSYYELAALPELTERTEKALAAGELATPSLYIGEIGTMNNSYALAVERDVQGLREPWRKLLGNRLLVGWSVAGNGLMGSPRRNSIGRDTELTVPKGLTMDKAGNLYI

Solvent-accessible surface area (backbone atoms only — not comparable to full-atom values): 20569 Å² total; per-residue (Å²): 136,86,86,84,85,85,84,83,87,83,84,88,82,84,83,81,86,80,82,87,80,90,78,90,80,82,90,83,90,79,84,87,81,86,84,80,86,83,90,79,90,82,92,74,85,80,77,85,75,85,77,73,82,78,83,72,83,76,81,74,84,72,86,69,82,91,68,93,68,53,87,72,53,64,75,67,48,71,66,30,61,69,36,86,39,70,53,7,48,32,23,78,26,64,57,5,47,31,16,70,22,58,60,4,59,48,35,92,29,97,55,23,63,68,83,72,60,66,74,63,90,59,55,47,54,68,25,49,31,36,38,21,35,88,85,70,48,71,42,63,58,97,84,40,70,48,57,39,50,20,37,83,74,40,51,69,68,66,88,62,85,73,71,63,77,35,59,36,31,45,36,38,42,47,79,90,67,18,54,42,29,27,69,49,63,36,53,85,98,54,91,75,79,80,76,72,40,73,32,30,22,54,53,36,54,38,48,45,51,55,18,57,76,66,74,42,60,69,74,78,40,58,68,85,41,49,67,61,51,26,56,33,38,44,50,25,44,75,69,64,76,41,82,87,67,85,42,35,76,89,46,52,68,59,46,40,53,57,48,52,51,34,33,72,71,36,49,70,60,40,35,59,54,52,30,63,34,66,75,42,86,81,78,78,77,78,81,74,61,50,78,38,62,90,81,77,97,78,77,91,73,83,46,83,80,46,47,76,81,73,68,91,49,79,48,64,52,98,82,67,51,81,45,107

Organism: NCBI:txid2961651

Secondary structure (DSSP, 8-state):
----PPPPP-------------------PPPP------------PPP-----------------TT----TTTTTTSTT-SBSSSTT-SBSSSTT-SBSSSTT-SB-SSTTS------------TT-EEEEE-TTSPBPEETTEE-EEE--TTS----SSPP-TTS-EEEEEE-GGGBEEEEEE---TTS-------HHHHHHHHHHHHHHHHTT--GGGS-GGGHHHHHHHHHHHHHTTSS-----BGGGHHHHHHHHHHHHHTTGGG-HHHHHHHHSS-----------SSSS--------SS---S--S--EE-TT--EE-

Foldseek 3Di:
DDDDDDDDDDDDDDDDDDDDDDDDDDDDDDDDDDDDDDDDDDDDDDPDDPPPPPPPPPPPPDDDPDDPQDPVRLVPPLERCDDCHQEHCDHCHADHCDHCHQDHCHHPHPNHDDPPPPVPPQQQAFWKKFKDFLVRHFDDDPNHTFIWTAHNRNDTDTPDDDDAQGWIKIWTQGPPRAIWIAIDHHHPPDDPDTDTDQLRRLLSLLLSVVCVVVVHGSVVWDCVLSVVSSVLSVVCVSSVVQDDDPRHPVCSVVSNVSVLVCLVVCRSPNVVSVCRGSVARPDDADPPLDVQDDDDPPDDDDRPPRDPPDDVDWDADPRGHIDD